Protein AF-A0A936IFU7-F1 (afdb_monomer)

Solvent-accessible surface area (backbone atoms only — not comparable to full-atom values): 15499 Å² total; per-residue (Å²): 142,83,85,84,79,78,82,80,67,79,79,65,81,69,69,75,33,23,41,75,84,82,60,50,75,51,68,91,56,93,56,60,50,40,88,90,76,66,50,72,59,57,94,82,40,66,60,34,54,56,74,71,66,57,49,46,39,76,71,36,63,76,80,52,28,59,67,16,41,53,50,36,42,46,30,48,70,79,32,21,61,59,40,17,58,16,44,70,74,51,68,54,49,70,59,18,51,52,50,30,52,52,34,51,51,52,34,55,53,40,36,74,75,67,68,77,54,58,77,63,54,66,56,50,48,61,53,42,53,52,51,38,41,64,58,41,24,59,53,54,26,71,69,37,75,59,33,82,82,39,44,71,61,36,43,46,48,34,44,23,50,43,28,54,58,40,55,57,48,58,63,25,63,81,75,49,74,72,74,55,41,49,71,56,51,52,49,48,53,51,20,64,76,67,74,46,81,78,85,64,90,70,69,66,47,54,74,73,39,91,46,74,65,16,55,48,32,51,50,50,51,54,45,54,45,45,32,52,35,28,34,49,51,40,47,37,48,77,70,70,50,77,51,71,66,58,54,52,52,36,50,52,50,41,52,50,41,49,54,51,42,24,45,48,43,38,55,53,47,52,52,50,63,74,69,108

Structure (mmCIF, N/CA/C/O backbone):
data_AF-A0A936IFU7-F1
#
_entry.id   AF-A0A936IFU7-F1
#
loop_
_atom_site.group_PDB
_atom_site.id
_atom_site.type_symbol
_atom_site.label_atom_id
_atom_site.label_alt_id
_atom_site.label_comp_id
_atom_site.label_asym_id
_atom_site.label_entity_id
_atom_site.label_seq_id
_atom_site.pdbx_PDB_ins_code
_atom_site.Cartn_x
_atom_site.Cartn_y
_atom_site.Cartn_z
_atom_site.occupancy
_atom_site.B_iso_or_equiv
_atom_site.auth_seq_id
_atom_site.auth_comp_id
_atom_site.auth_asym_id
_atom_site.auth_atom_id
_atom_site.pdbx_PDB_model_num
ATOM 1 N N . MET A 1 1 ? -20.626 35.490 42.731 1.00 45.78 1 MET A N 1
ATOM 2 C CA . MET A 1 1 ? -19.422 35.375 41.880 1.00 45.78 1 MET A CA 1
ATOM 3 C C . MET A 1 1 ? -19.020 33.909 41.858 1.00 45.78 1 MET A C 1
ATOM 5 O O . MET A 1 1 ? -18.339 33.460 42.767 1.00 45.78 1 MET A O 1
ATOM 9 N N . SER A 1 2 ? -19.544 33.150 40.895 1.00 49.41 2 SER A N 1
ATOM 10 C CA . SER A 1 2 ? -19.327 31.702 40.788 1.00 49.41 2 SER A CA 1
ATOM 11 C C . SER A 1 2 ? -18.386 31.430 39.623 1.00 49.41 2 SER A C 1
ATOM 13 O O . SER A 1 2 ? -18.711 31.744 38.482 1.00 49.41 2 SER A O 1
ATOM 15 N N . ALA A 1 3 ? -17.211 30.885 39.927 1.00 50.97 3 ALA A N 1
ATOM 16 C CA . ALA A 1 3 ? -16.215 30.490 38.945 1.00 50.97 3 ALA A CA 1
ATOM 17 C C . ALA A 1 3 ? -16.529 29.077 38.432 1.00 50.97 3 ALA A C 1
ATOM 19 O O . ALA A 1 3 ? -16.280 28.083 39.109 1.00 50.97 3 ALA A O 1
ATOM 20 N N . THR A 1 4 ? -17.084 28.982 37.226 1.00 56.12 4 THR A N 1
ATOM 21 C CA . THR A 1 4 ? -17.176 27.736 36.458 1.00 56.12 4 THR A CA 1
ATOM 22 C C . THR A 1 4 ? -15.834 27.480 35.775 1.00 56.12 4 THR A C 1
ATOM 24 O O . THR A 1 4 ? -15.574 27.977 34.680 1.00 56.12 4 THR A O 1
ATOM 27 N N . GLY A 1 5 ? -14.956 26.736 36.451 1.00 48.94 5 GLY A N 1
ATOM 28 C CA . GLY A 1 5 ? -13.697 26.245 35.895 1.00 48.94 5 GLY A CA 1
ATOM 29 C C . GLY A 1 5 ? -13.947 25.117 34.895 1.00 48.94 5 GLY A C 1
ATOM 30 O O . GLY A 1 5 ? -14.145 23.968 35.282 1.00 48.94 5 GLY A O 1
ATOM 31 N N . GLY A 1 6 ? -13.948 25.452 33.606 1.00 48.12 6 GLY A N 1
ATOM 32 C CA . GLY A 1 6 ? -14.012 24.486 32.515 1.00 48.12 6 GLY A CA 1
ATOM 33 C C . GLY A 1 6 ? -12.692 23.734 32.371 1.00 48.12 6 GLY A 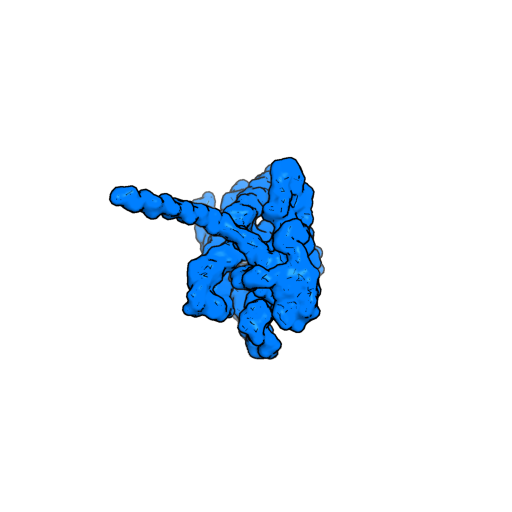C 1
ATOM 34 O O . GLY A 1 6 ? -11.777 24.207 31.702 1.00 48.12 6 GLY A O 1
ATOM 35 N N . MET A 1 7 ? -12.603 22.540 32.962 1.00 46.09 7 MET A N 1
ATOM 36 C CA . MET A 1 7 ? -11.617 21.531 32.569 1.00 46.09 7 MET A CA 1
ATOM 37 C C . MET A 1 7 ? -12.019 20.958 31.205 1.00 46.09 7 MET A C 1
ATOM 39 O O . MET A 1 7 ? -12.558 19.858 31.101 1.00 46.09 7 MET A O 1
ATOM 43 N N . GLY A 1 8 ? -11.751 21.722 30.146 1.00 45.31 8 GLY A N 1
ATOM 44 C CA . GLY A 1 8 ? -11.632 21.210 28.783 1.00 45.31 8 GLY A CA 1
ATOM 45 C C . GLY A 1 8 ? -10.354 20.384 28.683 1.00 45.31 8 GLY A C 1
ATOM 46 O O . GLY A 1 8 ? -9.378 20.813 28.079 1.00 45.31 8 GLY A O 1
ATOM 47 N N . GLY A 1 9 ? -10.330 19.246 29.377 1.00 45.47 9 GLY A N 1
ATOM 48 C CA . GLY A 1 9 ? -9.250 18.283 29.282 1.00 45.47 9 GLY A CA 1
ATOM 49 C C . GLY A 1 9 ? -9.249 17.716 27.877 1.00 45.47 9 GLY A C 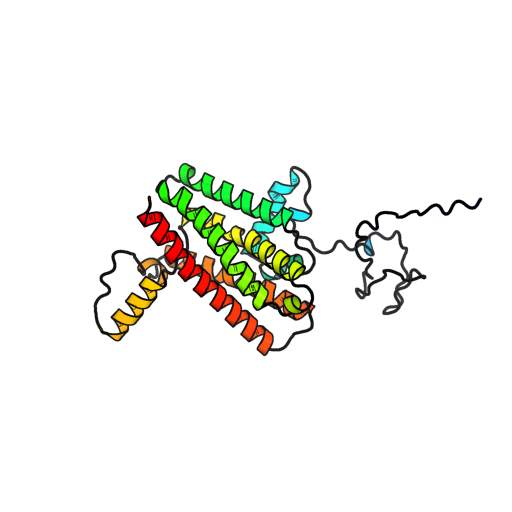1
ATOM 50 O O . GLY A 1 9 ? -10.244 17.129 27.451 1.00 45.47 9 GLY A O 1
ATOM 51 N N . ASP A 1 10 ? -8.137 17.919 27.177 1.00 44.66 10 ASP A N 1
ATOM 52 C CA . ASP A 1 10 ? -7.780 17.210 25.961 1.00 44.66 10 ASP A CA 1
ATOM 53 C C . ASP A 1 10 ? -8.218 15.749 26.088 1.00 44.66 10 ASP A C 1
ATOM 55 O O . ASP A 1 10 ? -7.597 14.943 26.794 1.00 44.66 10 ASP A O 1
ATOM 59 N N . VAL A 1 11 ? -9.291 15.397 25.377 1.00 50.53 11 VAL A N 1
ATOM 60 C CA . VAL A 1 11 ? -9.657 14.013 25.087 1.00 50.53 11 VAL A CA 1
ATOM 61 C C . VAL A 1 11 ? -8.613 13.517 24.091 1.00 50.53 11 VAL A C 1
ATOM 63 O O . VAL A 1 11 ? -8.863 13.308 22.904 1.00 50.53 11 VAL A O 1
ATOM 66 N N . THR A 1 12 ? -7.380 13.380 24.582 1.00 45.28 12 THR A N 1
ATOM 67 C CA . THR A 1 12 ? -6.364 12.524 23.997 1.00 45.28 12 THR A CA 1
ATOM 68 C C . THR A 1 12 ? -7.073 11.222 23.700 1.00 45.28 12 THR A C 1
ATOM 70 O O . THR A 1 12 ? -7.729 10.677 24.581 1.00 45.28 12 THR A O 1
ATOM 73 N N . ALA A 1 13 ? -7.046 10.801 22.437 1.00 49.50 13 ALA A N 1
ATOM 74 C CA . ALA A 1 13 ? -7.784 9.654 21.933 1.00 49.50 13 ALA A CA 1
ATOM 75 C C . ALA A 1 13 ? -7.510 8.415 22.801 1.00 49.50 13 ALA A C 1
ATOM 77 O O . ALA A 1 13 ? -6.578 7.650 22.534 1.00 49.50 13 ALA A O 1
ATOM 78 N N . ALA A 1 14 ? -8.299 8.256 23.867 1.00 56.94 14 ALA A N 1
ATOM 79 C CA . ALA A 1 14 ? -8.213 7.164 24.805 1.00 56.94 14 ALA A CA 1
ATOM 80 C C . ALA A 1 14 ? -8.493 5.938 23.959 1.00 56.94 14 ALA A C 1
ATOM 82 O O . ALA A 1 14 ? -9.567 5.814 23.368 1.00 56.94 14 ALA A O 1
ATOM 83 N N . ALA A 1 15 ? -7.466 5.109 23.771 1.00 63.47 15 ALA A N 1
ATOM 84 C CA . ALA A 1 15 ? -7.571 3.924 22.945 1.00 63.47 15 ALA A CA 1
ATOM 85 C C . ALA A 1 15 ? -8.805 3.157 23.420 1.00 63.47 15 ALA A C 1
ATOM 87 O O . ALA A 1 15 ? -8.821 2.736 24.574 1.00 63.47 15 ALA A O 1
ATOM 88 N N . ALA A 1 16 ? -9.831 3.070 22.562 1.00 75.69 16 ALA A N 1
ATOM 89 C CA . ALA A 1 16 ? -11.145 2.557 22.934 1.00 75.69 16 ALA A CA 1
ATOM 90 C C . ALA A 1 16 ? -10.971 1.268 23.740 1.00 75.69 16 ALA A C 1
ATOM 92 O O . ALA A 1 16 ? -10.468 0.267 23.212 1.00 75.69 16 ALA A O 1
ATOM 93 N N . LEU A 1 17 ? -11.287 1.341 25.036 1.00 87.94 17 LEU A N 1
ATOM 94 C CA . LEU A 1 17 ? -11.142 0.225 25.959 1.00 87.94 17 LEU A CA 1
ATOM 95 C C . LEU A 1 17 ? -12.044 -0.880 25.434 1.00 87.94 17 LEU A C 1
ATOM 97 O O . LEU A 1 17 ? -13.230 -0.662 25.222 1.00 87.94 17 LEU A O 1
ATOM 101 N N . ARG A 1 18 ? -11.492 -2.059 25.156 1.00 88.81 18 ARG A N 1
ATOM 102 C CA . ARG A 1 18 ? -12.277 -3.172 24.613 1.00 88.81 18 ARG A CA 1
ATOM 103 C C . ARG A 1 18 ? -12.120 -4.387 25.490 1.00 88.81 18 ARG A C 1
ATOM 105 O O . ARG A 1 18 ? -11.010 -4.746 25.881 1.00 88.81 18 ARG A O 1
ATOM 112 N N . CYS A 1 19 ? -13.226 -5.083 25.724 1.00 89.75 19 CYS A N 1
ATOM 113 C CA . CYS A 1 19 ? -13.204 -6.335 26.460 1.00 89.75 19 CYS A CA 1
ATOM 114 C C . CYS A 1 19 ? -12.247 -7.315 25.769 1.00 89.75 19 CYS A C 1
ATOM 116 O O . CYS A 1 19 ? -12.410 -7.651 24.592 1.00 89.75 19 CYS A O 1
ATOM 118 N N . TYR A 1 20 ? -11.235 -7.819 26.477 1.00 87.62 20 TYR A N 1
ATOM 119 C CA . TYR A 1 20 ? -10.270 -8.723 25.855 1.00 87.62 20 TYR A CA 1
ATOM 120 C C . TYR A 1 20 ? -10.877 -10.088 25.489 1.00 87.62 20 TYR A C 1
ATOM 122 O O . TYR A 1 20 ? -10.305 -10.753 24.617 1.00 87.62 20 TYR A O 1
ATOM 130 N N . ARG A 1 21 ? -12.024 -10.456 26.086 1.00 87.75 21 ARG A N 1
ATOM 131 C CA . ARG A 1 21 ? -12.782 -11.689 25.818 1.00 87.75 21 ARG A CA 1
ATOM 132 C C . ARG A 1 21 ? -13.685 -11.551 24.586 1.00 87.75 21 ARG A C 1
ATOM 134 O O . ARG A 1 21 ? -13.411 -12.209 23.590 1.00 87.75 21 ARG A O 1
ATOM 141 N N . CYS A 1 22 ? -14.681 -10.660 24.607 1.00 88.44 22 CYS A N 1
ATOM 142 C CA . CYS A 1 22 ? -15.671 -10.533 23.521 1.00 88.44 22 CYS A CA 1
ATOM 143 C C . CYS A 1 22 ? -15.473 -9.331 22.573 1.00 88.44 22 CYS A C 1
ATOM 145 O O . CYS A 1 22 ? -16.198 -9.211 21.595 1.00 88.44 22 CYS A O 1
ATOM 147 N N . LYS A 1 23 ? -14.487 -8.453 22.815 1.00 85.12 23 LYS A N 1
ATOM 148 C CA . LYS A 1 23 ? -14.194 -7.235 22.017 1.00 85.12 23 LYS A CA 1
ATOM 149 C C . LYS A 1 23 ? -15.242 -6.118 22.065 1.00 85.12 23 LYS A C 1
ATOM 151 O O . LYS A 1 23 ? -15.065 -5.140 21.330 1.00 85.12 23 LYS A O 1
ATOM 156 N N . TYR A 1 24 ? -16.246 -6.234 22.939 1.00 87.75 24 TYR A N 1
ATOM 157 C CA . TYR A 1 24 ? -17.213 -5.170 23.227 1.00 87.75 24 TYR A CA 1
ATOM 158 C C . TYR A 1 24 ? -16.502 -3.877 23.639 1.00 87.75 24 TYR A C 1
ATOM 160 O O . TYR A 1 24 ? -15.476 -3.937 24.326 1.00 87.75 24 TYR A O 1
ATOM 168 N N . ASP A 1 25 ? -17.022 -2.740 23.182 1.00 89.62 25 ASP A N 1
ATOM 169 C CA . ASP A 1 25 ? -16.504 -1.415 23.516 1.00 89.62 25 ASP A CA 1
ATOM 170 C C . ASP A 1 2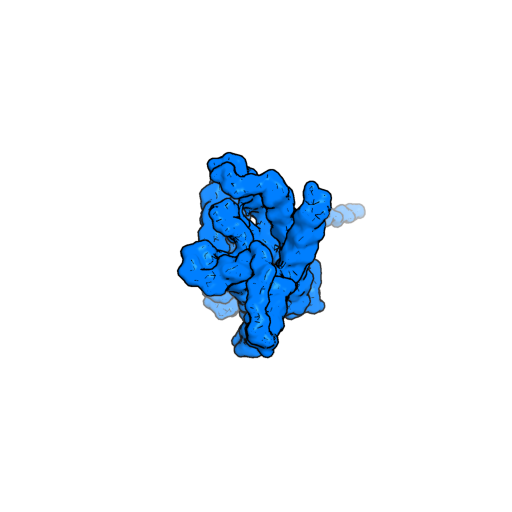5 ? -16.906 -1.051 24.946 1.00 89.62 25 ASP A C 1
ATOM 172 O O . ASP A 1 25 ? -18.081 -1.010 25.286 1.00 89.62 25 ASP A O 1
ATOM 176 N N . LEU A 1 26 ? -15.914 -0.864 25.805 1.00 92.25 26 LEU A N 1
ATOM 177 C CA . LEU A 1 26 ? -16.094 -0.579 27.222 1.00 92.25 26 LEU A CA 1
ATOM 178 C C . LEU A 1 26 ? -16.085 0.926 27.506 1.00 92.25 26 LEU A C 1
ATOM 180 O O . LEU A 1 26 ? -16.163 1.320 28.667 1.00 92.25 26 LEU A O 1
ATOM 184 N N . THR A 1 27 ? -15.953 1.772 26.482 1.00 90.38 27 THR A N 1
ATOM 185 C CA . THR A 1 27 ? -15.993 3.223 26.673 1.00 90.38 27 THR A CA 1
ATOM 186 C C . THR A 1 27 ? -17.370 3.669 27.173 1.00 90.38 27 THR A C 1
ATOM 188 O O . THR A 1 27 ? -18.404 3.235 26.675 1.00 90.38 27 THR A O 1
ATOM 191 N N . GLY A 1 28 ? -17.385 4.518 28.205 1.00 89.31 28 GLY A N 1
ATOM 192 C CA . GLY A 1 28 ? -18.615 5.085 28.767 1.00 89.31 28 GLY A CA 1
ATOM 193 C C . GLY A 1 28 ? -19.439 4.156 29.667 1.00 89.31 28 GLY A C 1
ATOM 194 O O . GLY A 1 28 ? -20.499 4.573 30.128 1.00 89.31 28 GLY A O 1
ATOM 195 N N . LEU A 1 29 ? -18.988 2.927 29.952 1.00 93.19 29 LEU A N 1
ATOM 196 C CA . LEU A 1 29 ? -19.668 2.076 30.932 1.00 93.19 29 LEU A CA 1
ATOM 197 C C . LEU A 1 29 ? -19.418 2.589 32.363 1.00 93.19 29 LEU A C 1
ATOM 199 O O . LEU A 1 29 ? -18.269 2.878 32.703 1.00 93.19 29 LEU A O 1
ATOM 203 N N . PRO A 1 30 ? -20.456 2.671 33.218 1.00 94.38 30 PRO A N 1
ATOM 204 C CA . PRO A 1 30 ? -20.301 3.124 34.602 1.00 94.38 30 PRO A CA 1
ATOM 205 C C . PRO A 1 30 ? -19.626 2.068 35.483 1.00 94.38 30 PRO A C 1
ATOM 207 O O . PRO A 1 30 ? -18.905 2.397 36.422 1.00 94.38 30 PRO A O 1
ATOM 210 N N . GLU A 1 31 ? -19.835 0.792 35.165 1.00 96.62 31 GLU A N 1
ATOM 211 C CA . GLU A 1 31 ? -19.309 -0.337 35.920 1.00 96.62 31 GLU A CA 1
ATOM 212 C C . GLU A 1 31 ? -18.190 -1.033 35.142 1.00 96.62 31 GLU A C 1
ATOM 214 O O . GLU A 1 31 ? -18.286 -1.185 33.919 1.00 96.62 31 GLU A O 1
ATOM 219 N N . PRO A 1 32 ? -17.145 -1.533 35.823 1.00 95.88 32 PRO A N 1
ATOM 220 C CA . PRO A 1 32 ? -16.048 -2.231 35.175 1.00 95.88 32 PRO A CA 1
ATOM 221 C C . PRO A 1 32 ? -16.418 -3.702 34.895 1.00 95.88 32 PRO A C 1
ATOM 223 O O . PRO A 1 32 ? -15.725 -4.648 35.273 1.00 95.88 32 PRO A O 1
ATOM 226 N N . ARG A 1 33 ? -17.569 -3.907 34.249 1.00 97.19 33 ARG A N 1
ATOM 227 C CA . ARG A 1 33 ? -18.115 -5.207 33.853 1.00 97.19 33 ARG A CA 1
ATOM 228 C C . ARG A 1 33 ? -18.577 -5.132 32.405 1.00 97.19 33 ARG A C 1
ATOM 230 O O . ARG A 1 33 ? -19.276 -4.214 31.997 1.00 97.19 33 ARG A O 1
ATOM 237 N N . CYS A 1 34 ? -18.198 -6.126 31.609 1.00 96.31 34 CYS A N 1
ATOM 238 C CA . CYS A 1 34 ? -18.637 -6.208 30.223 1.00 96.31 34 CYS A CA 1
ATOM 239 C C . CYS A 1 34 ? -20.096 -6.703 30.153 1.00 96.31 34 CYS A C 1
ATOM 241 O O . CYS A 1 34 ? -20.348 -7.813 30.628 1.00 96.31 34 CYS A O 1
ATOM 243 N N . PRO A 1 35 ? -21.027 -5.959 29.525 1.00 96.25 35 PRO A N 1
ATOM 244 C CA . PRO A 1 35 ? -22.439 -6.348 29.458 1.00 96.25 35 PRO A CA 1
ATOM 245 C C . PRO A 1 35 ? -22.670 -7.602 28.604 1.00 96.25 35 PRO A C 1
ATOM 247 O O . PRO A 1 35 ? -23.539 -8.403 28.915 1.00 96.25 35 PRO A O 1
ATOM 250 N N . GLU A 1 36 ? -21.845 -7.822 27.578 1.00 95.62 36 GLU A N 1
ATOM 251 C CA . GLU A 1 36 ? -21.985 -8.965 26.663 1.00 95.62 36 GLU A CA 1
ATOM 252 C C . GLU A 1 36 ? -21.530 -10.301 27.266 1.00 95.62 36 GLU A C 1
ATOM 254 O O . GLU A 1 36 ? -22.126 -11.340 27.014 1.00 95.62 36 GLU A O 1
ATOM 259 N N . CYS A 1 37 ? -20.430 -10.315 28.028 1.00 95.94 37 CYS A N 1
ATOM 260 C CA . CYS A 1 37 ? -19.822 -11.573 28.495 1.00 95.94 37 CYS A CA 1
ATOM 261 C C . CYS A 1 37 ? -19.673 -11.690 30.014 1.00 95.94 37 CYS A C 1
ATOM 263 O O . CYS A 1 37 ? -19.071 -12.652 30.495 1.00 95.94 37 CYS A O 1
ATOM 265 N N . GLY A 1 38 ? -20.152 -10.695 30.765 1.00 96.69 38 GLY A N 1
ATOM 266 C CA . GLY A 1 38 ? -20.110 -10.666 32.227 1.00 96.69 38 GLY A CA 1
ATOM 267 C C . GLY A 1 38 ? -18.709 -10.551 32.832 1.00 96.69 38 GLY A C 1
ATOM 268 O O . GLY A 1 38 ? -18.575 -10.636 34.050 1.00 96.69 38 GLY A O 1
ATOM 269 N N . LEU A 1 39 ? -17.666 -10.372 32.013 1.00 96.00 39 LEU A N 1
ATOM 270 C CA . LEU A 1 39 ? -16.291 -10.245 32.484 1.00 96.00 39 LEU A CA 1
ATOM 271 C C . LEU A 1 39 ? -16.150 -8.989 33.347 1.00 96.00 39 LEU A C 1
ATOM 273 O O . 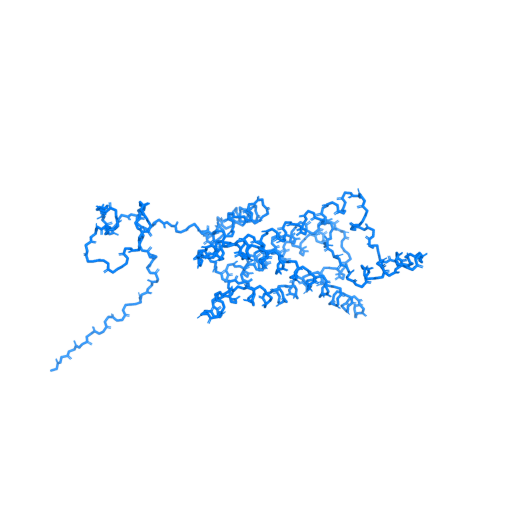LEU A 1 39 ? -16.290 -7.881 32.831 1.00 96.00 39 LEU A O 1
ATOM 277 N N . VAL A 1 40 ? -15.833 -9.180 34.624 1.00 96.81 40 VAL A N 1
ATOM 278 C CA . VAL A 1 40 ? -15.394 -8.112 35.527 1.00 96.81 40 VAL A CA 1
ATOM 279 C C . VAL A 1 40 ? -13.927 -7.809 35.231 1.00 96.81 40 VAL A C 1
ATOM 281 O O . VAL A 1 40 ? -13.127 -8.726 35.029 1.00 96.81 40 VAL A O 1
ATOM 284 N N . PHE A 1 41 ? -13.584 -6.534 35.150 1.00 94.19 41 PHE A N 1
ATOM 285 C CA . PHE A 1 41 ? -12.229 -6.056 34.909 1.00 94.19 41 PHE A CA 1
ATOM 286 C C . PHE A 1 41 ? -11.910 -4.894 35.851 1.00 94.19 41 PHE A C 1
ATOM 288 O O . PHE A 1 41 ? -12.766 -4.443 36.598 1.00 94.19 41 PHE A O 1
ATOM 295 N N . GLU A 1 42 ? -10.676 -4.407 35.833 1.00 95.12 42 GLU A N 1
ATOM 296 C CA . GLU A 1 42 ? -10.306 -3.143 36.473 1.00 95.12 42 GLU A CA 1
ATOM 297 C C . GLU A 1 42 ? -9.936 -2.153 35.376 1.00 95.12 42 GLU A C 1
ATOM 299 O O . GLU A 1 42 ? -9.247 -2.534 34.434 1.00 95.12 42 GLU A O 1
ATOM 304 N N . TRP A 1 43 ? -10.356 -0.888 35.468 1.00 90.12 43 TRP A N 1
ATOM 305 C CA . TRP A 1 43 ? -10.046 0.127 34.446 1.00 90.12 43 TRP A CA 1
ATOM 306 C C . TRP A 1 43 ? -8.538 0.332 34.221 1.00 90.12 43 TRP A C 1
ATOM 308 O O . TRP A 1 43 ? -8.119 0.742 33.140 1.00 90.12 43 TRP A O 1
ATOM 318 N N . SER A 1 44 ? -7.730 0.004 35.227 1.00 89.44 44 SER A N 1
ATOM 319 C CA . SER A 1 44 ? -6.268 -0.012 35.204 1.00 89.44 44 SER A CA 1
ATOM 320 C C . SER A 1 44 ? -5.661 -1.250 34.530 1.00 89.44 44 SER A C 1
ATOM 322 O O . SER A 1 44 ? -4.449 -1.264 34.313 1.00 89.44 44 SER A O 1
ATOM 324 N N . ASP A 1 45 ? -6.440 -2.288 34.189 1.00 87.88 45 ASP A N 1
ATOM 325 C CA . ASP A 1 45 ? -5.898 -3.526 33.619 1.00 87.88 45 ASP A CA 1
ATOM 326 C C . ASP A 1 45 ? -5.343 -3.258 32.204 1.00 87.88 45 ASP A C 1
ATOM 328 O O . ASP A 1 45 ? -6.106 -2.984 31.265 1.00 87.88 45 ASP A O 1
ATOM 332 N N . PRO A 1 46 ? -4.019 -3.400 31.984 1.00 80.81 46 PRO A N 1
ATOM 333 C CA . PRO A 1 46 ? -3.400 -3.158 30.683 1.00 80.81 46 PRO A CA 1
ATOM 334 C C . PRO A 1 46 ? -3.926 -4.095 29.584 1.00 80.81 46 PRO A C 1
ATOM 336 O O . PRO A 1 46 ? -3.764 -3.814 28.396 1.00 80.81 46 PRO A O 1
ATOM 339 N N . ARG A 1 47 ? -4.589 -5.205 29.940 1.00 81.31 47 ARG A N 1
ATOM 340 C CA . ARG A 1 47 ? -5.239 -6.110 28.981 1.00 81.31 47 ARG A CA 1
ATOM 341 C C . ARG A 1 47 ? -6.499 -5.514 28.353 1.00 81.31 47 ARG A C 1
ATOM 343 O O . ARG A 1 47 ? -6.875 -5.971 27.272 1.00 81.31 47 ARG A O 1
ATOM 350 N N . LEU A 1 48 ? -7.141 -4.524 28.979 1.00 82.50 48 LEU A N 1
ATOM 351 C CA . LEU A 1 48 ? -8.269 -3.785 28.388 1.00 82.50 48 LEU A CA 1
ATOM 352 C C . LEU A 1 48 ? -7.804 -2.841 27.288 1.00 82.50 48 LEU A C 1
ATOM 354 O O . LEU A 1 48 ? -8.450 -2.707 26.248 1.00 82.50 48 LEU A O 1
ATOM 358 N N . ALA A 1 49 ? -6.613 -2.282 27.476 1.00 75.56 49 ALA A N 1
ATOM 359 C CA . ALA A 1 49 ? -5.852 -1.615 26.442 1.00 75.56 49 ALA A CA 1
ATOM 360 C C . ALA A 1 49 ? -5.094 -2.650 25.598 1.00 75.56 49 ALA A C 1
ATOM 362 O O . ALA A 1 49 ? -3.883 -2.530 25.411 1.00 75.56 49 ALA A O 1
ATOM 363 N N . ARG A 1 50 ? -5.769 -3.695 25.075 1.00 66.19 50 ARG A N 1
ATOM 364 C CA . ARG A 1 50 ? -5.113 -4.574 24.091 1.00 66.19 50 ARG A CA 1
ATOM 365 C C . ARG A 1 50 ? -4.600 -3.666 22.976 1.00 66.19 50 ARG A C 1
ATOM 367 O O . ARG A 1 50 ? -5.432 -3.067 22.289 1.00 66.19 50 ARG A O 1
ATOM 374 N N . PRO A 1 51 ? -3.273 -3.555 22.777 1.00 65.50 51 PRO A N 1
ATOM 375 C CA . PRO A 1 51 ? -2.752 -2.679 21.751 1.00 65.50 51 PRO A CA 1
ATOM 376 C C . PRO A 1 51 ? -3.349 -3.170 20.441 1.00 65.50 51 PRO A C 1
ATOM 378 O O . PRO A 1 51 ? -3.185 -4.342 20.077 1.00 65.50 51 PRO A O 1
ATOM 381 N N . MET A 1 52 ? -4.119 -2.307 19.771 1.00 67.50 52 MET A N 1
ATOM 382 C CA . MET A 1 52 ? -4.601 -2.632 18.436 1.00 67.50 52 MET A CA 1
ATOM 383 C C . MET A 1 52 ? -3.372 -3.031 17.618 1.00 67.50 52 MET A C 1
ATO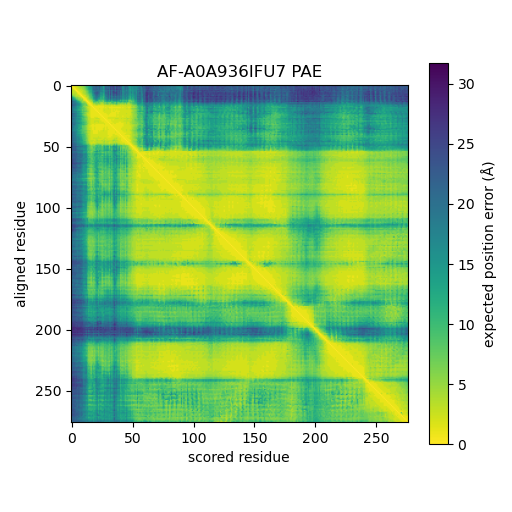M 385 O O . MET A 1 52 ? -2.332 -2.390 17.771 1.00 67.50 52 MET A O 1
ATOM 389 N N . PRO A 1 53 ? -3.434 -4.115 16.830 1.00 73.44 53 PRO A N 1
ATOM 390 C CA . PRO A 1 53 ? -2.275 -4.544 16.070 1.00 73.44 53 PRO A CA 1
ATOM 391 C C . PRO A 1 53 ? -1.931 -3.422 15.091 1.00 73.44 53 PRO A C 1
ATOM 393 O O . PRO A 1 53 ? -2.646 -3.209 14.115 1.00 73.44 53 PRO A O 1
ATOM 396 N N . THR A 1 54 ? -0.888 -2.667 15.423 1.00 85.69 54 THR A N 1
ATOM 397 C CA . THR A 1 54 ? -0.346 -1.588 14.610 1.00 85.69 54 THR A CA 1
ATOM 398 C C . THR A 1 54 ? 0.746 -2.141 13.716 1.00 85.69 54 THR A C 1
ATOM 400 O O . THR A 1 54 ? 1.384 -3.153 14.027 1.00 85.69 54 THR A O 1
ATOM 403 N N . ILE A 1 55 ? 0.970 -1.451 12.605 1.00 92.19 55 ILE A N 1
ATOM 404 C CA . ILE A 1 55 ? 2.087 -1.729 11.712 1.00 92.19 55 ILE A CA 1
ATOM 405 C C . ILE A 1 55 ? 3.385 -1.602 12.522 1.00 92.19 55 ILE A C 1
ATOM 407 O O . ILE A 1 55 ? 3.550 -0.663 13.307 1.00 92.19 55 ILE A O 1
ATOM 411 N N . ALA A 1 56 ? 4.307 -2.557 12.364 1.00 92.75 56 ALA A N 1
ATOM 412 C CA . ALA A 1 56 ? 5.520 -2.624 13.181 1.00 92.75 56 ALA A CA 1
ATOM 413 C C . ALA A 1 56 ? 6.303 -1.299 13.157 1.00 92.75 56 ALA A C 1
ATOM 415 O O . ALA A 1 56 ? 6.765 -0.844 14.206 1.00 92.75 56 ALA A O 1
ATOM 416 N N . PHE A 1 57 ? 6.390 -0.665 11.983 1.00 92.62 57 PHE A N 1
ATOM 417 C CA . PHE A 1 57 ? 7.039 0.630 11.782 1.00 92.62 57 PHE A CA 1
ATOM 418 C C . PHE A 1 57 ? 6.414 1.761 12.613 1.00 92.62 57 PHE A C 1
ATOM 420 O O . PHE A 1 57 ? 7.145 2.555 13.199 1.00 92.62 57 PHE A O 1
ATOM 427 N N . GLU A 1 58 ? 5.084 1.798 12.740 1.00 91.12 58 GLU A N 1
ATOM 428 C CA . GLU A 1 58 ? 4.379 2.796 13.561 1.00 91.12 58 GLU A CA 1
ATOM 429 C C . GLU A 1 58 ? 4.574 2.559 15.065 1.00 91.12 58 GLU A C 1
ATOM 431 O O . GLU A 1 58 ? 4.570 3.496 15.862 1.00 91.12 58 GLU A O 1
ATOM 436 N N . LYS A 1 59 ? 4.746 1.296 15.479 1.00 90.06 59 LYS A N 1
ATOM 437 C CA . LYS A 1 59 ? 4.952 0.934 16.890 1.00 90.06 59 LYS A CA 1
ATOM 438 C C . LYS A 1 59 ? 6.350 1.308 17.391 1.00 90.06 59 LYS A C 1
ATOM 440 O O . LYS A 1 59 ? 6.547 1.519 18.589 1.00 90.06 59 LYS A O 1
ATOM 445 N N . ALA A 1 60 ? 7.335 1.314 16.501 1.00 91.62 60 ALA A N 1
ATOM 446 C CA . ALA A 1 60 ? 8.728 1.477 16.869 1.00 91.62 60 ALA A CA 1
ATOM 447 C C . ALA A 1 60 ? 9.103 2.942 17.142 1.00 91.62 60 ALA A C 1
ATOM 449 O O . ALA A 1 60 ? 8.661 3.869 16.466 1.00 91.62 60 ALA A O 1
ATOM 450 N N . ARG A 1 61 ? 9.980 3.148 18.130 1.00 91.62 61 ARG A N 1
ATOM 451 C CA . ARG A 1 61 ? 10.546 4.455 18.492 1.00 91.62 61 ARG A CA 1
ATOM 452 C C . ARG A 1 61 ? 12.071 4.423 18.375 1.00 91.62 61 ARG A C 1
ATOM 454 O O . ARG A 1 61 ? 12.682 3.381 18.619 1.00 91.62 61 ARG A O 1
ATOM 461 N N . GLY A 1 62 ? 12.666 5.562 18.014 1.00 93.69 62 GLY A N 1
ATOM 462 C CA . GLY A 1 62 ? 14.117 5.717 17.857 1.00 93.69 62 GLY A CA 1
ATOM 463 C C . GLY A 1 62 ? 14.733 4.691 16.899 1.00 93.69 62 GLY A C 1
ATOM 464 O O . GLY A 1 62 ? 14.129 4.325 15.892 1.00 93.69 62 GLY A O 1
ATOM 465 N N . TRP A 1 63 ? 15.906 4.168 17.259 1.00 94.38 63 TRP A N 1
ATOM 466 C CA . TRP A 1 63 ? 16.672 3.187 16.475 1.00 94.38 63 TRP A CA 1
ATOM 467 C C . TRP A 1 63 ? 15.935 1.875 16.184 1.00 94.38 63 TRP A C 1
ATOM 469 O O . TRP A 1 63 ? 16.199 1.219 15.178 1.00 94.38 63 TRP A O 1
ATOM 479 N N . ARG A 1 64 ? 14.934 1.509 16.999 1.00 94.12 64 ARG A N 1
ATOM 480 C CA . ARG A 1 64 ? 14.105 0.318 16.744 1.00 94.12 64 ARG A CA 1
ATOM 481 C C . ARG A 1 64 ? 13.246 0.454 15.477 1.00 94.12 64 ARG A C 1
ATOM 483 O O . ARG A 1 64 ? 12.669 -0.543 15.049 1.00 94.12 64 ARG A O 1
ATOM 490 N N . LYS A 1 65 ? 13.155 1.647 14.867 1.00 91.81 65 LYS A N 1
ATOM 491 C CA . LYS A 1 65 ? 12.444 1.863 13.596 1.00 91.81 65 LYS A CA 1
ATOM 492 C C . LYS A 1 65 ? 13.076 1.127 12.417 1.00 91.81 65 LYS A C 1
ATOM 494 O O . LYS A 1 65 ? 12.332 0.689 11.552 1.00 91.81 65 LYS A O 1
ATOM 499 N N . ILE A 1 66 ? 14.394 0.921 12.405 1.00 92.31 66 ILE A N 1
ATOM 500 C CA . ILE A 1 66 ? 15.091 0.243 11.298 1.00 92.31 66 ILE A CA 1
ATOM 501 C C . ILE A 1 66 ? 14.653 -1.228 11.165 1.00 92.31 66 ILE A C 1
ATOM 503 O O . ILE A 1 66 ? 14.112 -1.598 10.123 1.00 92.31 66 ILE A O 1
ATOM 507 N N . PRO A 1 67 ? 14.760 -2.085 12.204 1.00 95.69 67 PRO A N 1
ATOM 508 C CA . PRO A 1 67 ? 14.261 -3.457 12.092 1.00 95.69 67 PRO A CA 1
ATOM 509 C C . PRO A 1 67 ? 12.732 -3.511 11.934 1.00 95.69 67 PRO A C 1
ATOM 511 O O . PRO A 1 67 ? 12.195 -4.454 11.354 1.00 95.69 67 PRO A O 1
ATOM 514 N N . ALA A 1 68 ? 12.003 -2.506 12.428 1.00 94.38 68 ALA A N 1
ATOM 515 C CA . ALA A 1 68 ? 10.556 -2.418 12.259 1.00 94.38 68 ALA A CA 1
ATOM 516 C C . ALA A 1 68 ? 10.126 -2.049 10.829 1.00 94.38 68 ALA A C 1
ATOM 518 O O . ALA A 1 68 ? 9.081 -2.520 10.373 1.00 94.38 68 ALA A O 1
ATOM 519 N N . LEU A 1 69 ? 10.935 -1.254 10.125 1.00 94.00 69 LEU A N 1
ATOM 520 C CA . LEU A 1 69 ? 10.801 -0.985 8.698 1.00 94.00 69 LEU A CA 1
ATOM 521 C C . LEU A 1 69 ? 10.928 -2.295 7.921 1.00 94.00 69 LEU A C 1
ATOM 523 O O . LEU A 1 69 ? 9.996 -2.656 7.211 1.00 94.00 69 LEU A O 1
ATOM 527 N N . GLY A 1 70 ? 12.001 -3.060 8.159 1.00 95.06 70 GLY A N 1
ATOM 528 C CA . GLY A 1 70 ? 12.201 -4.371 7.532 1.00 95.06 70 GLY A CA 1
ATOM 529 C C . GLY A 1 70 ? 11.051 -5.345 7.809 1.00 95.06 70 GLY A C 1
ATOM 530 O O . GLY A 1 70 ? 10.535 -5.978 6.895 1.00 95.06 70 GLY A O 1
ATOM 531 N N . ARG A 1 71 ? 10.550 -5.406 9.051 1.00 96.00 71 ARG A N 1
ATOM 532 C CA . ARG A 1 71 ? 9.363 -6.222 9.379 1.00 96.00 71 ARG A CA 1
ATOM 533 C C . ARG A 1 71 ? 8.103 -5.759 8.657 1.00 96.00 71 ARG A C 1
ATOM 535 O O . ARG A 1 71 ? 7.307 -6.594 8.243 1.00 96.00 71 ARG A O 1
ATOM 542 N N . THR A 1 72 ? 7.900 -4.450 8.535 1.00 94.88 72 THR A N 1
ATOM 543 C CA . THR A 1 72 ? 6.747 -3.894 7.813 1.00 94.88 72 THR A CA 1
ATOM 544 C C . THR A 1 72 ? 6.839 -4.239 6.336 1.00 94.88 72 THR A C 1
ATOM 546 O O . THR A 1 72 ? 5.874 -4.749 5.784 1.00 94.88 72 THR A O 1
ATOM 549 N N . TRP A 1 73 ? 8.018 -4.068 5.743 1.00 94.75 73 TRP A N 1
ATOM 550 C CA . TRP A 1 73 ? 8.323 -4.441 4.367 1.00 94.75 73 TRP A CA 1
ATOM 551 C C . TRP A 1 73 ? 8.045 -5.930 4.101 1.00 94.75 73 TRP A C 1
ATOM 553 O O . TRP A 1 73 ? 7.248 -6.258 3.226 1.00 94.75 73 TRP A O 1
ATOM 563 N N . ILE A 1 74 ? 8.564 -6.826 4.952 1.00 95.31 74 ILE A N 1
ATOM 564 C CA . ILE A 1 74 ? 8.271 -8.270 4.899 1.00 95.31 74 ILE A CA 1
ATOM 565 C C . ILE A 1 74 ? 6.772 -8.542 5.066 1.00 95.31 74 ILE A C 1
ATOM 567 O O . ILE A 1 74 ? 6.228 -9.417 4.407 1.00 95.31 74 ILE A O 1
ATOM 571 N N . THR A 1 75 ? 6.074 -7.810 5.936 1.00 95.25 75 THR A N 1
ATOM 572 C CA . THR A 1 75 ? 4.629 -8.012 6.131 1.00 95.25 75 THR A CA 1
ATOM 573 C C . THR A 1 75 ? 3.837 -7.588 4.894 1.00 95.25 75 THR A C 1
ATOM 575 O O . THR A 1 75 ? 2.898 -8.284 4.526 1.00 95.25 75 THR A O 1
ATOM 578 N N . VAL A 1 76 ? 4.213 -6.485 4.238 1.00 93.75 76 VAL A N 1
ATOM 579 C CA . VAL A 1 76 ? 3.585 -6.033 2.986 1.00 93.75 76 VAL A CA 1
ATOM 580 C C . VAL A 1 76 ? 3.811 -7.062 1.875 1.00 93.75 76 VAL A C 1
ATOM 582 O O . VAL A 1 76 ? 2.857 -7.427 1.195 1.00 93.75 76 VAL A O 1
ATOM 585 N N . ILE A 1 77 ? 5.038 -7.573 1.741 1.00 91.56 77 ILE A N 1
ATOM 586 C CA . ILE A 1 77 ? 5.428 -8.484 0.656 1.00 91.56 77 ILE A CA 1
ATOM 587 C C . ILE A 1 77 ? 4.950 -9.920 0.899 1.00 91.56 77 ILE A C 1
ATOM 589 O O . ILE A 1 77 ? 4.308 -10.533 0.057 1.00 91.56 77 ILE A O 1
ATOM 593 N N . CYS A 1 78 ? 5.247 -10.497 2.056 1.00 93.94 78 CYS A N 1
ATOM 594 C CA . CYS A 1 78 ? 4.989 -11.915 2.300 1.00 93.94 78 CYS A CA 1
ATOM 595 C C . CYS A 1 78 ? 3.593 -12.176 2.879 1.00 93.94 78 CYS A C 1
ATOM 597 O O . CYS A 1 78 ? 3.076 -13.285 2.765 1.00 93.94 78 CYS A O 1
ATOM 599 N N . PHE A 1 79 ? 2.982 -11.181 3.531 1.00 95.38 79 PHE A N 1
ATOM 600 C CA . PHE A 1 79 ? 1.753 -11.371 4.305 1.00 95.38 79 PHE A CA 1
ATOM 601 C C . PHE A 1 79 ? 0.729 -10.240 4.092 1.00 95.38 79 PHE A C 1
ATOM 603 O O . PHE A 1 79 ? 0.255 -9.644 5.073 1.00 95.38 79 PHE A O 1
ATOM 610 N N . PRO A 1 80 ? 0.312 -9.961 2.839 1.00 93.31 80 PRO A N 1
ATOM 611 C CA . PRO A 1 80 ? -0.554 -8.824 2.511 1.00 93.31 80 PRO A CA 1
ATOM 612 C C . PRO A 1 80 ? -1.872 -8.814 3.302 1.00 93.31 80 PRO A C 1
ATOM 614 O O . PRO A 1 80 ? -2.367 -7.756 3.688 1.00 93.31 80 PRO A O 1
ATOM 617 N N . TRP A 1 81 ? -2.425 -9.983 3.647 1.00 94.44 81 TRP A N 1
ATOM 618 C CA . TRP A 1 81 ? -3.635 -10.083 4.476 1.00 94.44 81 TRP A CA 1
ATOM 619 C C . TRP A 1 81 ? -3.419 -9.673 5.939 1.00 94.44 81 TRP A C 1
ATOM 621 O O . TRP A 1 81 ? -4.353 -9.183 6.580 1.00 94.44 81 TRP A O 1
ATOM 631 N N . ILE A 1 82 ? -2.219 -9.879 6.494 1.00 94.81 82 ILE A N 1
ATOM 632 C CA . ILE A 1 82 ? -1.874 -9.425 7.847 1.00 94.81 82 ILE A CA 1
ATOM 633 C C . ILE A 1 82 ? -1.732 -7.907 7.832 1.00 94.81 82 ILE A C 1
ATOM 635 O O . ILE A 1 82 ? -2.344 -7.244 8.673 1.00 94.81 82 ILE A O 1
ATOM 639 N N . PHE A 1 83 ? -1.004 -7.370 6.848 1.00 95.81 83 PHE A N 1
ATOM 640 C CA . PHE A 1 83 ? -0.871 -5.930 6.643 1.00 95.81 83 PHE A CA 1
ATOM 641 C C . PHE A 1 83 ? -2.243 -5.259 6.506 1.00 95.81 83 PHE A C 1
ATOM 643 O O . PHE A 1 83 ? -2.557 -4.354 7.273 1.00 95.81 83 PHE A O 1
ATOM 650 N N . ALA A 1 84 ? -3.112 -5.769 5.630 1.00 94.25 84 ALA A N 1
ATOM 651 C CA . ALA A 1 84 ? -4.457 -5.239 5.427 1.00 94.25 84 ALA A CA 1
ATOM 652 C C . ALA A 1 84 ? -5.279 -5.177 6.726 1.00 94.25 84 ALA A C 1
ATOM 654 O O . ALA A 1 84 ? -5.912 -4.166 7.030 1.00 94.25 84 ALA A O 1
ATOM 655 N N . ARG A 1 85 ? -5.238 -6.236 7.548 1.00 93.06 85 ARG A N 1
ATOM 656 C CA . ARG A 1 85 ? -5.928 -6.262 8.851 1.00 93.06 85 ARG A CA 1
ATOM 657 C C . ARG A 1 85 ? -5.376 -5.236 9.842 1.00 93.06 85 ARG A C 1
ATOM 659 O O . ARG A 1 85 ? -6.134 -4.784 10.700 1.00 93.06 85 ARG A O 1
ATOM 666 N N . GLN A 1 86 ? -4.083 -4.921 9.774 1.00 94.44 86 GLN A N 1
ATOM 667 C CA . GLN A 1 86 ? -3.455 -3.883 10.596 1.00 94.44 86 GLN A CA 1
ATOM 668 C C . GLN A 1 86 ? -3.836 -2.492 10.077 1.00 94.44 86 GLN A C 1
ATOM 670 O O . GLN A 1 86 ? -4.383 -1.690 10.832 1.00 94.44 86 GLN A O 1
ATOM 675 N N . ALA A 1 87 ? -3.662 -2.257 8.774 1.00 94.19 87 ALA A N 1
ATOM 676 C CA . ALA A 1 87 ? -3.936 -0.986 8.116 1.00 94.19 87 ALA A CA 1
ATOM 677 C C . ALA A 1 87 ? -5.393 -0.532 8.302 1.00 94.19 87 ALA A C 1
ATOM 679 O O . ALA A 1 87 ? -5.638 0.620 8.652 1.00 94.19 87 ALA A O 1
ATOM 680 N N . VAL A 1 88 ? -6.370 -1.438 8.139 1.00 92.81 88 VAL A N 1
ATOM 681 C CA . VAL A 1 88 ? -7.804 -1.119 8.307 1.00 92.81 88 VAL A CA 1
ATOM 682 C C . VAL A 1 88 ? -8.151 -0.682 9.730 1.00 92.81 88 VAL A C 1
ATOM 684 O O . VAL A 1 88 ? -9.103 0.070 9.920 1.00 92.81 88 VAL A O 1
ATOM 687 N N . LYS A 1 89 ? -7.399 -1.139 10.737 1.00 89.94 89 LYS A N 1
ATOM 688 C CA . LYS A 1 89 ? -7.621 -0.720 12.126 1.00 89.94 89 LYS A CA 1
ATOM 689 C C . LYS A 1 89 ? -6.993 0.630 12.405 1.00 89.94 89 LYS A C 1
ATOM 691 O O . LYS A 1 89 ? -7.611 1.467 13.056 1.00 89.94 89 LYS A O 1
ATOM 696 N N . ARG A 1 90 ? -5.747 0.810 11.969 1.00 87.19 90 ARG A N 1
ATOM 697 C CA . ARG A 1 90 ? -5.011 2.051 12.151 1.00 87.19 90 ARG A CA 1
ATOM 698 C C . ARG A 1 90 ? -3.888 2.111 11.130 1.00 87.19 90 ARG A C 1
ATOM 700 O O . ARG A 1 90 ? -2.958 1.313 11.180 1.00 87.19 90 ARG A O 1
ATOM 707 N N . VAL A 1 91 ? -3.991 3.081 10.236 1.00 94.19 91 VAL A N 1
ATOM 708 C CA . VAL A 1 91 ? -2.894 3.506 9.378 1.00 94.19 91 VAL A CA 1
ATOM 709 C C . VAL A 1 91 ? -2.761 5.010 9.531 1.00 94.19 91 VAL A C 1
ATOM 711 O O . VAL A 1 91 ? -3.756 5.739 9.547 1.00 94.19 91 VAL A O 1
ATOM 714 N N . SER A 1 92 ? -1.537 5.482 9.697 1.00 94.19 92 SER A N 1
ATOM 715 C CA . SER A 1 92 ? -1.250 6.901 9.818 1.00 94.19 92 SER A CA 1
ATOM 716 C C . SER A 1 92 ? -0.535 7.398 8.570 1.00 94.19 92 SER A C 1
ATOM 718 O O . SER A 1 92 ? 0.522 6.903 8.182 1.00 94.19 92 SER A O 1
ATOM 720 N N . LEU A 1 93 ? -1.113 8.424 7.946 1.00 95.88 93 LEU A N 1
ATOM 721 C CA . LEU A 1 93 ? -0.569 8.995 6.717 1.00 95.88 93 LEU A CA 1
ATOM 722 C C . LEU A 1 93 ? 0.869 9.506 6.903 1.00 95.88 93 LEU A C 1
ATOM 724 O O . LEU A 1 93 ? 1.708 9.286 6.041 1.00 95.88 93 LEU A O 1
ATOM 728 N N . GLY A 1 94 ? 1.182 10.114 8.052 1.00 96.00 94 GLY A N 1
ATOM 729 C CA . GLY A 1 94 ? 2.537 10.596 8.339 1.00 96.00 94 GLY A CA 1
ATOM 730 C C . GLY A 1 94 ? 3.588 9.480 8.322 1.00 96.00 94 GLY A C 1
ATOM 731 O O . GLY A 1 94 ? 4.634 9.639 7.702 1.00 96.00 94 GLY A O 1
ATOM 732 N N . HIS A 1 95 ? 3.308 8.322 8.933 1.00 94.69 95 HIS A N 1
ATOM 733 C CA . HIS A 1 95 ? 4.244 7.193 8.891 1.00 94.69 95 HIS A CA 1
ATOM 734 C C . HIS A 1 95 ? 4.315 6.554 7.504 1.00 94.69 95 HIS A C 1
ATOM 736 O O . HIS A 1 95 ? 5.394 6.120 7.109 1.00 94.69 95 HIS A O 1
ATOM 742 N N . ALA A 1 96 ? 3.208 6.530 6.762 1.00 96.19 96 ALA A N 1
ATOM 743 C CA . ALA A 1 96 ? 3.186 6.034 5.393 1.00 96.19 96 ALA A CA 1
ATOM 744 C C . ALA A 1 96 ? 4.040 6.905 4.450 1.00 96.19 96 ALA A C 1
ATOM 746 O O . ALA A 1 96 ? 4.810 6.370 3.659 1.00 96.19 96 ALA A O 1
ATOM 747 N N . LEU A 1 97 ? 3.979 8.235 4.581 1.00 96.75 97 LEU A N 1
ATOM 748 C CA . LEU A 1 97 ? 4.814 9.163 3.807 1.00 96.75 97 LEU A CA 1
ATOM 749 C C . LEU A 1 97 ? 6.300 9.031 4.157 1.00 96.75 97 LEU A C 1
ATOM 751 O O . LEU A 1 97 ? 7.141 9.031 3.264 1.00 96.75 97 LEU A O 1
ATOM 755 N N . ILE A 1 98 ? 6.635 8.860 5.441 1.00 95.94 98 ILE A N 1
ATOM 756 C CA . ILE A 1 98 ? 8.018 8.577 5.855 1.00 95.94 98 ILE A CA 1
ATOM 757 C C . ILE A 1 98 ? 8.486 7.242 5.262 1.00 95.94 98 ILE A C 1
ATOM 759 O O . ILE A 1 98 ? 9.605 7.157 4.766 1.00 95.94 98 ILE A O 1
ATOM 763 N N . PHE A 1 99 ? 7.641 6.208 5.299 1.00 95.06 99 PHE A N 1
ATOM 764 C CA . PHE A 1 99 ? 7.945 4.906 4.704 1.00 95.06 99 PHE A CA 1
ATOM 765 C C . PHE A 1 99 ? 8.225 5.034 3.200 1.00 95.06 99 PHE A C 1
ATOM 767 O O . PHE A 1 99 ? 9.262 4.559 2.746 1.00 95.06 99 PHE A O 1
ATOM 774 N N . LEU A 1 100 ? 7.370 5.753 2.461 1.00 95.56 100 LEU A N 1
ATOM 775 C CA . LEU A 1 100 ? 7.579 6.070 1.045 1.00 95.56 100 LEU A CA 1
ATOM 776 C C . LEU A 1 100 ? 8.906 6.801 0.817 1.00 95.56 100 LEU A C 1
ATOM 778 O O . LEU A 1 100 ? 9.679 6.399 -0.045 1.00 95.56 100 LEU A O 1
ATOM 782 N N . GLY A 1 101 ? 9.195 7.841 1.603 1.00 95.88 101 GLY A N 1
ATOM 783 C CA . GLY A 1 101 ? 10.452 8.583 1.499 1.00 95.88 101 GLY A CA 1
ATOM 784 C C . GLY A 1 101 ? 11.674 7.683 1.688 1.00 95.88 101 GLY A C 1
ATOM 785 O O . GLY A 1 101 ? 12.626 7.772 0.919 1.00 95.88 101 GLY A O 1
ATOM 786 N N . ILE A 1 102 ? 11.627 6.757 2.653 1.00 94.88 102 ILE A N 1
ATOM 787 C CA . ILE A 1 102 ? 12.702 5.777 2.853 1.00 94.88 102 ILE A CA 1
ATOM 788 C C . ILE A 1 102 ? 12.817 4.836 1.646 1.00 94.88 102 ILE A C 1
ATOM 790 O O . ILE A 1 102 ? 13.928 4.604 1.178 1.00 94.88 102 ILE A O 1
ATOM 794 N N . CYS A 1 103 ? 11.705 4.321 1.115 1.00 93.56 103 CYS A N 1
ATOM 795 C CA . CYS A 1 103 ? 11.720 3.472 -0.080 1.00 93.56 103 CYS A CA 1
ATOM 796 C C . CYS A 1 103 ? 12.306 4.197 -1.302 1.00 93.56 103 CYS A C 1
ATOM 798 O O . CYS A 1 103 ? 13.104 3.600 -2.018 1.00 93.56 103 CYS A O 1
ATOM 800 N N . LEU A 1 104 ? 11.988 5.480 -1.500 1.00 92.88 104 LEU A N 1
ATOM 801 C CA . LEU A 1 104 ? 12.551 6.297 -2.581 1.00 92.88 104 LEU A CA 1
ATOM 802 C C . LEU A 1 104 ? 14.051 6.551 -2.394 1.00 92.88 104 LEU A C 1
ATOM 804 O O . LEU A 1 104 ? 14.807 6.455 -3.352 1.00 92.88 104 LEU A O 1
ATOM 808 N N . VAL A 1 105 ? 14.509 6.824 -1.170 1.00 93.38 105 VAL A N 1
ATOM 809 C CA . VAL A 1 105 ? 15.947 6.979 -0.888 1.00 93.38 105 VAL A CA 1
ATOM 810 C C . VAL A 1 105 ? 16.699 5.674 -1.138 1.00 93.38 105 VAL A C 1
ATOM 812 O O . VAL A 1 105 ? 17.763 5.698 -1.751 1.00 93.38 105 VAL A O 1
ATOM 815 N N . LEU A 1 106 ? 16.152 4.535 -0.698 1.00 91.62 106 LEU A N 1
ATOM 816 C CA . LEU A 1 106 ? 16.754 3.224 -0.954 1.00 91.62 106 LEU A CA 1
ATOM 817 C C . LEU A 1 106 ? 16.834 2.935 -2.454 1.00 91.62 106 LEU A C 1
ATOM 819 O O . LEU A 1 106 ? 17.878 2.501 -2.925 1.00 91.62 106 LEU A O 1
ATOM 823 N N . LEU A 1 107 ? 15.769 3.235 -3.194 1.00 88.94 107 LEU A N 1
ATOM 824 C CA . LEU A 1 107 ? 15.724 3.110 -4.646 1.00 88.94 107 LEU A CA 1
ATOM 825 C C . LEU A 1 107 ? 16.796 3.973 -5.333 1.00 88.94 107 LEU A C 1
ATOM 827 O O . LEU A 1 107 ? 17.567 3.476 -6.148 1.00 88.94 107 LEU A O 1
ATOM 831 N N . LEU A 1 108 ? 16.899 5.252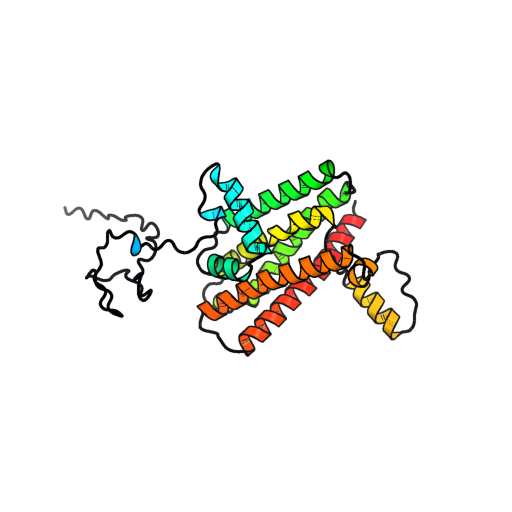 -4.964 1.00 89.44 108 LEU A N 1
ATOM 832 C CA . LEU A 1 108 ? 17.912 6.164 -5.505 1.00 89.44 108 LEU A CA 1
ATOM 833 C C . LEU A 1 108 ? 19.338 5.715 -5.161 1.00 89.44 108 LEU A C 1
ATOM 835 O O . LEU A 1 108 ? 20.242 5.863 -5.978 1.00 89.44 108 LEU A O 1
ATOM 839 N N . ALA A 1 109 ? 19.543 5.139 -3.975 1.00 90.00 109 ALA A N 1
ATOM 840 C CA . ALA A 1 109 ? 20.836 4.606 -3.560 1.00 90.00 109 ALA A CA 1
ATOM 841 C C . ALA A 1 109 ? 21.235 3.337 -4.336 1.00 90.00 109 ALA A C 1
ATOM 843 O O . ALA A 1 109 ? 22.426 3.085 -4.508 1.00 90.00 109 ALA A O 1
ATOM 844 N N . GLN A 1 110 ? 20.272 2.548 -4.828 1.00 86.69 110 GLN A N 1
ATOM 845 C CA . GLN A 1 110 ? 20.553 1.350 -5.627 1.00 86.69 110 GLN A CA 1
ATOM 846 C C . GLN A 1 110 ? 21.190 1.691 -6.982 1.00 86.69 110 GLN A C 1
ATOM 848 O O . GLN A 1 110 ? 22.104 0.985 -7.402 1.00 86.69 110 GLN A O 1
ATOM 853 N N . GLY A 1 111 ? 20.771 2.779 -7.640 1.00 80.75 111 GLY A N 1
ATOM 854 C CA . GLY A 1 111 ? 21.280 3.161 -8.966 1.00 80.75 111 GLY A CA 1
ATOM 855 C C . GLY A 1 111 ? 22.817 3.233 -9.035 1.00 80.75 111 GLY A C 1
ATOM 856 O O . GLY A 1 111 ? 23.420 2.480 -9.804 1.00 80.75 111 GLY A O 1
ATOM 857 N N . PRO A 1 112 ? 23.472 4.060 -8.195 1.00 80.19 112 PRO A N 1
ATOM 858 C CA . PRO A 1 112 ? 24.931 4.144 -8.135 1.00 80.19 112 PRO A CA 1
ATOM 859 C C . PRO A 1 112 ? 25.600 2.858 -7.643 1.00 80.19 112 PRO A C 1
ATOM 861 O O . PRO A 1 112 ? 26.662 2.502 -8.138 1.00 80.19 112 PRO A O 1
ATO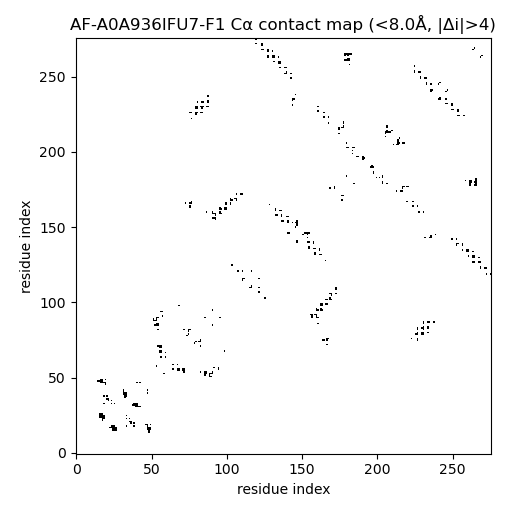M 864 N N . LEU A 1 113 ? 24.992 2.157 -6.676 1.00 83.81 113 LEU A N 1
ATOM 865 C CA . LEU A 1 113 ? 25.595 0.967 -6.064 1.00 83.81 113 LEU A CA 1
ATOM 866 C C . LEU A 1 113 ? 25.693 -0.215 -7.027 1.00 83.81 113 LEU A C 1
ATOM 868 O O . LEU A 1 113 ? 26.635 -0.998 -6.931 1.00 83.81 113 LEU A O 1
ATOM 872 N N . PHE A 1 114 ? 24.727 -0.355 -7.934 1.00 79.62 114 PHE A N 1
ATOM 873 C CA . PHE A 1 114 ? 24.708 -1.464 -8.881 1.00 79.62 114 PHE A CA 1
ATOM 874 C C . PHE A 1 114 ? 25.205 -1.063 -10.283 1.00 79.62 114 PHE A C 1
ATOM 876 O O . PHE A 1 114 ? 25.417 -1.948 -11.105 1.00 79.62 114 PHE A O 1
ATOM 883 N N . HIS A 1 115 ? 25.431 0.231 -10.568 1.00 74.81 115 HIS A N 1
ATOM 884 C CA . HIS A 1 115 ? 25.823 0.752 -11.894 1.00 74.81 115 HIS A CA 1
ATOM 885 C C . HIS A 1 115 ? 24.894 0.324 -13.050 1.00 74.81 115 HIS A C 1
ATOM 887 O O . HIS A 1 115 ? 25.272 0.396 -14.217 1.00 74.81 115 HIS A O 1
ATOM 893 N N . VAL A 1 116 ? 23.673 -0.126 -12.750 1.00 69.50 116 VAL A N 1
ATOM 894 C CA . VAL A 1 116 ? 22.780 -0.728 -13.756 1.00 69.50 116 VAL A CA 1
ATOM 895 C C . VAL A 1 116 ? 21.918 0.327 -14.451 1.00 69.50 116 VAL A C 1
ATOM 897 O O . VAL A 1 116 ? 21.398 0.076 -15.534 1.00 69.50 116 VAL A O 1
ATOM 900 N N . TRP A 1 117 ? 21.711 1.493 -13.831 1.00 77.38 117 TRP A N 1
ATOM 901 C CA . TRP A 1 117 ? 20.672 2.425 -14.267 1.00 77.38 117 TRP A CA 1
ATOM 902 C C . TRP A 1 117 ? 21.267 3.606 -15.041 1.00 77.38 117 TRP A C 1
ATOM 904 O O . TRP A 1 117 ? 22.140 4.297 -14.511 1.00 77.38 117 TRP A O 1
ATOM 914 N N . PRO A 1 118 ? 20.771 3.885 -16.260 1.00 80.88 118 PRO A N 1
ATOM 915 C CA . PRO A 1 118 ? 20.946 5.177 -16.910 1.00 80.88 118 PRO A CA 1
ATOM 916 C C . PRO A 1 118 ? 20.554 6.319 -15.964 1.00 80.88 118 PRO A C 1
ATOM 918 O O . PRO A 1 118 ? 19.608 6.177 -15.182 1.00 80.88 118 PRO A O 1
ATOM 921 N N . SER A 1 119 ? 21.244 7.460 -16.058 1.00 80.81 119 SER A N 1
ATOM 922 C CA . SER A 1 119 ? 20.965 8.669 -15.260 1.00 80.81 119 SER A CA 1
ATOM 923 C C . SER A 1 119 ? 19.493 9.068 -15.292 1.00 80.81 119 SER A C 1
ATOM 925 O O . SER A 1 119 ? 18.930 9.487 -14.282 1.00 80.81 119 SER A O 1
ATOM 927 N N . ASP A 1 120 ? 18.857 8.869 -16.438 1.00 77.38 120 ASP A N 1
ATOM 928 C CA . ASP A 1 120 ? 17.505 9.341 -16.702 1.00 77.38 120 ASP A CA 1
ATOM 929 C C . ASP A 1 120 ? 16.486 8.484 -15.937 1.00 77.38 120 ASP A C 1
ATOM 931 O O . ASP A 1 120 ? 15.526 9.002 -15.362 1.00 77.38 120 ASP A O 1
ATOM 935 N N . LEU A 1 121 ? 16.746 7.175 -15.806 1.00 78.31 121 LEU A N 1
ATOM 936 C CA . LEU A 1 121 ? 15.898 6.255 -15.041 1.00 78.31 121 LEU A CA 1
ATOM 937 C C . LEU A 1 121 ? 15.900 6.563 -13.541 1.00 78.31 121 LEU A C 1
ATOM 939 O O . LEU A 1 121 ? 14.882 6.355 -12.879 1.00 78.31 121 LEU A O 1
ATOM 943 N N . VAL A 1 122 ? 16.995 7.114 -13.009 1.00 81.44 122 VAL A N 1
ATOM 944 C CA . VAL A 1 122 ? 17.080 7.538 -11.600 1.00 81.44 122 VAL A CA 1
ATOM 945 C C . VAL A 1 122 ? 16.057 8.635 -11.288 1.00 81.44 122 VAL A C 1
ATOM 947 O O . VAL A 1 122 ? 15.538 8.681 -10.175 1.00 81.44 122 VAL A O 1
ATOM 950 N N . VAL A 1 123 ? 15.722 9.487 -12.263 1.00 83.12 123 VAL A N 1
ATOM 951 C CA . VAL A 1 123 ? 14.753 10.584 -12.102 1.00 83.12 123 VAL A CA 1
ATOM 952 C C . VAL A 1 123 ? 13.348 10.163 -12.530 1.00 83.12 123 VAL A C 1
ATOM 954 O O . VAL A 1 123 ? 12.379 10.400 -11.803 1.00 83.12 123 VAL A O 1
ATOM 957 N N . ILE A 1 124 ? 13.226 9.504 -13.685 1.00 81.00 124 ILE A N 1
ATOM 958 C CA . ILE A 1 124 ? 11.936 9.084 -14.247 1.00 81.00 124 ILE A CA 1
ATOM 959 C C . ILE A 1 124 ? 11.221 8.117 -13.302 1.00 81.00 124 ILE A C 1
ATOM 961 O O . ILE A 1 124 ? 9.997 8.196 -13.141 1.00 81.00 124 ILE A O 1
ATOM 965 N N . TRP A 1 125 ? 11.962 7.212 -12.657 1.00 82.94 125 TRP A N 1
ATOM 966 C CA . TRP A 1 125 ? 11.342 6.159 -11.868 1.00 82.94 125 TRP A CA 1
ATOM 967 C C . TRP A 1 125 ? 10.630 6.685 -10.607 1.00 82.94 125 TRP A C 1
ATOM 969 O O . TRP A 1 125 ? 9.423 6.462 -10.485 1.00 82.94 125 TRP A O 1
ATOM 979 N N . PRO A 1 126 ? 11.262 7.483 -9.723 1.00 88.06 126 PRO A N 1
ATOM 980 C CA . PRO A 1 126 ? 10.565 8.145 -8.617 1.00 88.06 126 PRO A CA 1
ATOM 981 C C . PRO A 1 126 ? 9.340 8.960 -9.046 1.00 88.06 126 PRO A C 1
ATOM 983 O O . PRO A 1 126 ? 8.302 8.904 -8.385 1.00 88.06 126 PRO A O 1
ATOM 986 N N . LEU A 1 127 ? 9.430 9.699 -10.156 1.00 86.25 127 LEU A N 1
ATOM 987 C CA . LEU A 1 127 ? 8.306 10.491 -10.667 1.00 86.25 127 LEU A CA 1
ATOM 988 C C . LEU A 1 127 ? 7.137 9.601 -11.093 1.00 86.25 127 LEU A C 1
ATOM 990 O O . LEU A 1 127 ? 5.985 9.899 -10.773 1.00 86.25 127 LEU A O 1
ATOM 994 N N . THR A 1 128 ? 7.435 8.477 -11.742 1.00 81.19 128 THR A N 1
ATOM 995 C CA . THR A 1 128 ? 6.435 7.479 -12.133 1.00 81.19 128 THR A CA 1
ATOM 996 C C . THR A 1 128 ? 5.724 6.902 -10.912 1.00 81.19 128 THR A C 1
ATOM 998 O O . THR A 1 128 ? 4.497 6.833 -10.891 1.00 81.19 128 THR A O 1
ATOM 1001 N N . VAL A 1 129 ? 6.468 6.554 -9.861 1.00 87.25 129 VAL A N 1
ATOM 1002 C CA . VAL A 1 129 ? 5.902 6.061 -8.595 1.00 87.25 129 VAL A CA 1
ATOM 1003 C C . VAL A 1 129 ? 4.957 7.083 -7.970 1.00 87.25 129 VAL A C 1
ATOM 1005 O O . VAL A 1 129 ? 3.859 6.741 -7.528 1.00 87.25 129 VAL A O 1
ATOM 1008 N N . LEU A 1 130 ? 5.370 8.351 -7.919 1.00 90.75 130 LEU A N 1
ATOM 1009 C CA . LEU A 1 130 ? 4.536 9.416 -7.369 1.00 90.75 130 LEU A CA 1
ATOM 1010 C C . LEU A 1 130 ? 3.261 9.600 -8.200 1.00 90.75 130 LEU A C 1
ATOM 1012 O O . LEU A 1 130 ? 2.173 9.679 -7.628 1.00 90.75 130 LEU A O 1
ATOM 1016 N N . ALA A 1 131 ? 3.375 9.589 -9.531 1.00 85.31 131 ALA A N 1
ATOM 1017 C CA . ALA A 1 131 ? 2.229 9.648 -10.433 1.00 85.31 131 ALA A CA 1
ATOM 1018 C C . ALA A 1 131 ? 1.271 8.462 -10.220 1.00 85.31 131 ALA A C 1
ATOM 1020 O O . ALA A 1 131 ? 0.058 8.662 -10.125 1.00 85.31 131 ALA A O 1
ATOM 1021 N N . GLN A 1 132 ? 1.801 7.246 -10.054 1.00 85.56 132 GLN A N 1
ATOM 1022 C CA . GLN A 1 132 ? 1.005 6.057 -9.743 1.00 85.56 132 GLN A CA 1
ATOM 1023 C C . GLN A 1 132 ? 0.255 6.207 -8.417 1.00 85.56 132 GLN A C 1
ATOM 1025 O O . GLN A 1 132 ? -0.949 5.969 -8.382 1.00 85.56 132 GLN A O 1
ATOM 1030 N N . ILE A 1 133 ? 0.913 6.657 -7.343 1.00 91.25 133 ILE A N 1
ATOM 1031 C CA . ILE A 1 133 ? 0.261 6.883 -6.040 1.00 91.25 133 ILE A CA 1
ATOM 1032 C C . ILE A 1 133 ? -0.887 7.892 -6.170 1.00 91.25 133 ILE A C 1
ATOM 1034 O O . ILE A 1 133 ? -1.975 7.660 -5.627 1.00 91.25 133 ILE A O 1
ATOM 1038 N N . VAL A 1 134 ? -0.656 8.995 -6.890 1.00 90.56 134 VAL A N 1
ATOM 1039 C CA . VAL A 1 134 ? -1.657 10.047 -7.118 1.00 90.56 134 VAL A CA 1
ATOM 1040 C C . VAL A 1 134 ? -2.851 9.516 -7.905 1.00 90.56 134 VAL A C 1
ATOM 1042 O O . VAL A 1 134 ? -3.982 9.846 -7.566 1.00 90.56 134 VAL A O 1
ATOM 1045 N N . ALA A 1 135 ? -2.629 8.665 -8.903 1.00 85.56 135 ALA A N 1
ATOM 1046 C CA . ALA A 1 135 ? -3.697 8.148 -9.749 1.00 85.56 135 ALA A CA 1
ATOM 1047 C C . ALA A 1 135 ? -4.466 6.967 -9.148 1.00 85.56 135 ALA A C 1
ATOM 1049 O O . ALA A 1 135 ? -5.686 6.875 -9.266 1.00 85.56 135 ALA A O 1
ATOM 1050 N N . GLN A 1 136 ? -3.762 6.068 -8.468 1.00 89.88 136 GLN A N 1
ATOM 1051 C CA . GLN A 1 136 ? -4.332 4.892 -7.822 1.00 89.88 136 GLN A CA 1
ATOM 1052 C C . GLN A 1 136 ? -5.257 5.267 -6.659 1.00 89.88 136 GLN A C 1
ATOM 1054 O O . GLN A 1 136 ? -6.281 4.618 -6.430 1.00 89.88 136 GLN A O 1
ATOM 1059 N N . THR A 1 137 ? -4.890 6.302 -5.903 1.00 92.75 137 THR A N 1
ATOM 1060 C CA . THR A 1 137 ? -5.595 6.687 -4.677 1.00 92.75 137 THR A CA 1
ATOM 1061 C C . THR A 1 137 ? -7.068 7.064 -4.930 1.00 92.75 137 THR A C 1
ATOM 1063 O O . THR A 1 137 ? -7.924 6.500 -4.247 1.00 92.75 137 THR A O 1
ATOM 1066 N N . PRO A 1 138 ? -7.415 7.926 -5.911 1.00 90.50 138 PRO A N 1
ATOM 1067 C CA . PRO A 1 138 ? -8.801 8.224 -6.284 1.00 90.50 138 PRO A CA 1
ATOM 1068 C C . PRO A 1 138 ? -9.609 6.998 -6.710 1.00 90.50 138 PRO A C 1
ATOM 1070 O O . PRO A 1 138 ? -10.772 6.869 -6.338 1.00 90.50 138 PRO A O 1
ATOM 1073 N N . VAL A 1 139 ? -9.002 6.077 -7.460 1.00 88.56 139 VAL A N 1
ATOM 1074 C CA . VAL A 1 139 ? -9.696 4.878 -7.949 1.00 88.56 139 VAL A CA 1
ATOM 1075 C C . VAL A 1 139 ? -10.076 3.980 -6.773 1.00 88.56 139 VAL A C 1
ATOM 1077 O O . VAL A 1 139 ? -11.235 3.595 -6.631 1.00 88.56 139 VAL A O 1
ATOM 1080 N N . LEU A 1 140 ? -9.125 3.706 -5.874 1.00 91.06 140 LEU A N 1
ATOM 1081 C CA . LEU A 1 140 ? -9.386 2.920 -4.665 1.00 91.06 140 LEU A CA 1
ATOM 1082 C C . LEU A 1 140 ? -10.360 3.622 -3.710 1.00 91.06 140 LEU A C 1
ATOM 1084 O O . LEU A 1 140 ? -11.177 2.961 -3.070 1.00 91.06 140 LEU A O 1
ATOM 1088 N N . PHE A 1 141 ? -10.310 4.953 -3.649 1.00 92.81 141 PHE A N 1
ATOM 1089 C CA . PHE A 1 141 ? -11.265 5.772 -2.911 1.00 92.81 141 PHE A CA 1
ATOM 1090 C C . PHE A 1 141 ? -12.702 5.584 -3.418 1.00 92.81 141 PHE A C 1
ATOM 1092 O O . PHE A 1 141 ? -13.586 5.298 -2.612 1.00 92.81 141 PHE A O 1
ATOM 1099 N N . VAL A 1 142 ? -12.933 5.656 -4.733 1.00 89.12 142 VAL A N 1
ATOM 1100 C CA . VAL A 1 142 ? -14.265 5.445 -5.334 1.00 89.12 142 VAL A CA 1
ATOM 1101 C C . VAL A 1 142 ? -14.770 4.016 -5.099 1.00 89.12 142 VAL A C 1
ATOM 1103 O O . VAL A 1 142 ? -15.953 3.810 -4.830 1.00 89.12 142 VAL A O 1
ATOM 1106 N N . LEU A 1 143 ? -13.876 3.024 -5.142 1.00 88.31 143 LEU A N 1
ATOM 1107 C CA . LEU A 1 143 ? -14.218 1.616 -4.904 1.00 88.31 143 LEU A CA 1
ATOM 1108 C C . LEU A 1 143 ? -14.559 1.307 -3.436 1.00 88.31 143 LEU A C 1
ATOM 1110 O O . LEU A 1 143 ? -15.249 0.329 -3.145 1.00 88.31 143 LEU A O 1
ATOM 1114 N N . ASP A 1 144 ? -14.086 2.115 -2.490 1.00 89.44 144 ASP A N 1
ATOM 1115 C CA . ASP A 1 144 ? -14.327 1.901 -1.067 1.00 89.44 144 ASP A CA 1
ATOM 1116 C C . ASP A 1 144 ? -15.656 2.500 -0.628 1.00 89.44 144 ASP A C 1
ATOM 1118 O O . ASP A 1 144 ? -15.739 3.691 -0.369 1.00 89.44 144 ASP A O 1
ATOM 1122 N N . TRP A 1 145 ? -16.676 1.665 -0.436 1.00 83.38 145 TRP A N 1
ATOM 1123 C CA . TRP A 1 145 ? -18.022 2.075 -0.005 1.00 83.38 145 TRP A CA 1
ATOM 1124 C C . TRP A 1 145 ? -18.068 3.101 1.148 1.00 83.38 145 TRP A C 1
ATOM 1126 O O . TRP A 1 145 ? -18.960 3.952 1.193 1.00 83.38 145 TRP A O 1
ATOM 1136 N N . ARG A 1 146 ? -17.104 3.056 2.085 1.00 82.56 146 ARG A N 1
ATOM 1137 C CA . ARG A 1 146 ? -17.029 4.009 3.208 1.00 82.56 146 ARG A CA 1
ATOM 1138 C C . ARG A 1 146 ? -16.827 5.464 2.769 1.00 82.56 146 ARG A C 1
ATOM 1140 O O . ARG A 1 146 ? -17.115 6.350 3.574 1.00 82.56 146 ARG A O 1
ATOM 1147 N N . HIS A 1 147 ? -16.385 5.725 1.535 1.00 86.00 147 HIS A N 1
ATOM 1148 C CA . HIS A 1 147 ? -16.217 7.082 1.005 1.00 86.00 147 HIS A CA 1
ATOM 1149 C C . HIS A 1 147 ? -17.503 7.914 1.092 1.00 86.00 147 HIS A C 1
ATOM 1151 O O . HIS A 1 147 ? -17.431 9.121 1.296 1.00 86.00 147 HIS A O 1
ATOM 1157 N N . THR A 1 148 ? -18.671 7.268 1.007 1.00 85.94 148 THR A N 1
ATOM 1158 C CA . THR A 1 148 ? -19.984 7.927 1.105 1.00 85.94 148 THR A CA 1
ATOM 1159 C C . THR A 1 148 ? -20.277 8.502 2.492 1.00 85.94 148 THR A C 1
ATOM 1161 O O . THR A 1 148 ? -21.046 9.450 2.610 1.00 85.94 148 THR A O 1
ATOM 1164 N N . ARG A 1 149 ? -19.672 7.944 3.549 1.00 90.88 149 ARG A N 1
ATOM 1165 C CA . ARG A 1 149 ? -19.877 8.382 4.940 1.00 90.88 149 ARG A CA 1
ATOM 1166 C C . ARG A 1 149 ? -18.724 9.232 5.461 1.00 90.88 149 ARG A C 1
ATOM 1168 O O . ARG A 1 149 ? -18.951 10.187 6.192 1.00 90.88 149 ARG A O 1
ATOM 1175 N N . GLU A 1 150 ? -17.492 8.875 5.103 1.00 92.44 150 GLU A N 1
ATOM 1176 C CA . GLU A 1 150 ? -16.272 9.485 5.641 1.00 92.44 150 GLU A CA 1
ATOM 1177 C C . GLU A 1 150 ? -15.231 9.707 4.523 1.00 92.44 150 GLU A C 1
ATOM 1179 O O . GLU A 1 150 ? -14.201 9.019 4.474 1.00 92.44 150 GLU A O 1
ATOM 1184 N N . PRO A 1 151 ? -15.465 10.653 3.593 1.00 93.44 151 PRO A N 1
ATOM 1185 C CA . PRO A 1 151 ? -14.645 10.793 2.390 1.00 93.44 151 PRO A CA 1
ATOM 1186 C C . PRO A 1 151 ? -13.184 11.136 2.710 1.00 93.44 151 PRO A C 1
ATOM 1188 O O . PRO A 1 151 ? -12.258 10.522 2.182 1.00 93.44 151 PRO A O 1
ATOM 1191 N N . SER A 1 152 ? -12.948 12.054 3.647 1.00 94.38 152 SER A N 1
ATOM 1192 C CA . SER A 1 152 ? -11.592 12.447 4.043 1.00 94.38 152 SER A CA 1
ATOM 1193 C C . SER A 1 152 ? -10.814 11.296 4.693 1.00 94.38 152 SER A C 1
ATOM 1195 O O . SER A 1 152 ? -9.626 11.118 4.419 1.00 94.38 152 SER A O 1
ATOM 1197 N N . ALA A 1 153 ? -11.470 10.474 5.518 1.00 92.31 153 ALA A N 1
ATOM 1198 C CA . ALA A 1 153 ? -10.843 9.321 6.159 1.00 92.31 153 ALA A CA 1
ATOM 1199 C C . ALA A 1 153 ? -10.536 8.203 5.151 1.00 92.31 153 ALA A C 1
ATOM 1201 O O . ALA A 1 153 ? -9.470 7.589 5.223 1.00 92.31 153 ALA A O 1
ATOM 1202 N N . SER A 1 154 ? -11.438 7.960 4.195 1.00 93.69 154 SER A N 1
ATOM 1203 C CA . SER A 1 154 ? -11.216 7.002 3.108 1.00 93.69 154 SER A CA 1
ATOM 1204 C C . SER A 1 154 ? -10.059 7.435 2.201 1.00 93.69 154 SER A C 1
ATOM 1206 O O . SER A 1 154 ? -9.137 6.650 1.978 1.00 93.69 154 SER A O 1
ATOM 1208 N N . LEU A 1 155 ? -10.025 8.704 1.779 1.00 95.19 155 LEU A N 1
ATOM 1209 C CA . LEU A 1 155 ? -8.946 9.232 0.941 1.00 95.19 155 LEU A CA 1
ATOM 1210 C C . LEU A 1 155 ? -7.583 9.130 1.642 1.00 95.19 155 LEU A C 1
ATOM 1212 O O . LEU A 1 155 ? -6.620 8.623 1.068 1.00 95.19 155 LEU A O 1
ATOM 1216 N N . ARG A 1 156 ? -7.505 9.548 2.914 1.00 96.19 156 ARG A N 1
ATOM 1217 C CA . ARG A 1 156 ? -6.273 9.445 3.717 1.00 96.19 156 ARG A CA 1
ATOM 1218 C C . ARG A 1 156 ? -5.822 8.000 3.904 1.00 96.19 156 ARG A C 1
ATOM 1220 O O . ARG A 1 156 ? -4.621 7.741 3.894 1.00 96.19 156 ARG A O 1
ATOM 1227 N N . PHE A 1 157 ? -6.765 7.077 4.089 1.00 95.81 157 PHE A N 1
ATOM 1228 C CA . PHE A 1 157 ? -6.463 5.654 4.186 1.00 95.81 157 PHE A CA 1
ATOM 1229 C C . PHE A 1 157 ? -5.839 5.135 2.890 1.00 95.81 157 PHE A C 1
ATOM 1231 O O . PHE A 1 157 ? -4.787 4.504 2.944 1.00 95.81 157 PHE A O 1
ATOM 1238 N N . TRP A 1 158 ? -6.457 5.408 1.740 1.00 96.19 158 TRP A N 1
ATOM 1239 C CA . TRP A 1 158 ? -5.964 4.895 0.464 1.00 96.19 158 TRP A CA 1
ATOM 1240 C C . TRP A 1 158 ? -4.641 5.513 0.061 1.00 96.19 158 TRP A C 1
ATOM 1242 O O . TRP A 1 158 ? -3.763 4.778 -0.375 1.00 96.19 158 TRP A O 1
ATOM 1252 N N . LEU A 1 159 ? -4.445 6.804 0.329 1.00 96.62 159 LEU A N 1
ATOM 1253 C CA . LEU 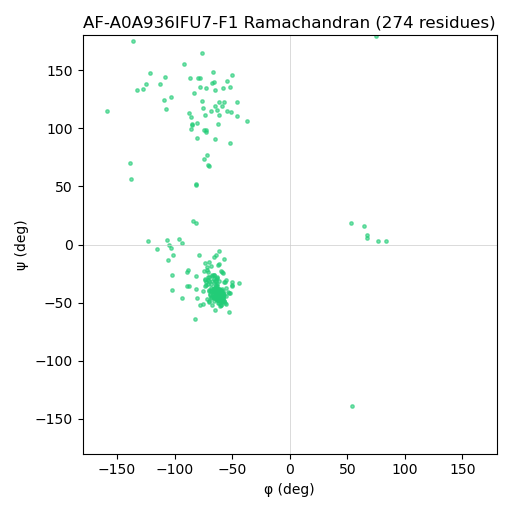A 1 159 ? -3.143 7.435 0.155 1.00 96.62 159 LEU A CA 1
ATOM 1254 C C . LEU A 1 159 ? -2.075 6.726 1.000 1.00 96.62 159 LEU A C 1
ATOM 1256 O O . LEU A 1 159 ? -1.010 6.384 0.496 1.00 96.62 159 LEU A O 1
ATOM 1260 N N . ALA A 1 160 ? -2.376 6.429 2.268 1.00 96.69 160 ALA A N 1
ATOM 1261 C CA . ALA A 1 160 ? -1.444 5.723 3.140 1.00 96.69 160 ALA A CA 1
ATOM 1262 C C . ALA A 1 160 ? -1.159 4.285 2.666 1.00 96.69 160 ALA A C 1
ATOM 1264 O O . ALA A 1 160 ? -0.011 3.846 2.716 1.00 96.69 160 ALA A O 1
ATOM 1265 N N . VAL A 1 161 ? -2.169 3.552 2.183 1.00 95.62 161 VAL A N 1
ATOM 1266 C CA . VAL A 1 161 ? -1.980 2.211 1.605 1.00 95.62 161 VAL A CA 1
ATOM 1267 C C . VAL A 1 161 ? -1.115 2.274 0.348 1.00 95.62 161 VAL A C 1
ATOM 1269 O O . VAL A 1 161 ? -0.184 1.479 0.241 1.00 95.62 161 VAL A O 1
ATOM 1272 N N . SER A 1 162 ? -1.360 3.228 -0.554 1.00 95.06 162 SER A N 1
ATOM 1273 C CA . SER A 1 162 ? -0.539 3.442 -1.753 1.00 95.06 162 SER A CA 1
ATOM 1274 C C . SER A 1 162 ? 0.917 3.748 -1.379 1.00 95.06 162 SER A C 1
ATOM 1276 O O . SER A 1 162 ? 1.835 3.139 -1.923 1.00 95.06 162 SER A O 1
ATOM 1278 N N . CYS A 1 163 ? 1.146 4.600 -0.371 1.00 95.94 163 CYS A N 1
ATOM 1279 C CA . CYS A 1 163 ? 2.489 4.872 0.143 1.00 95.94 163 CYS A CA 1
ATOM 1280 C C . CYS A 1 163 ? 3.163 3.625 0.736 1.00 95.94 163 CYS A C 1
ATOM 1282 O O . CYS A 1 163 ? 4.342 3.413 0.487 1.00 95.94 163 CYS A O 1
ATOM 1284 N N . TYR A 1 164 ? 2.460 2.769 1.484 1.00 95.44 164 TYR A N 1
ATOM 1285 C CA . TYR A 1 164 ? 3.040 1.505 1.969 1.00 95.44 164 TYR A CA 1
ATOM 1286 C C . TYR A 1 164 ? 3.258 0.472 0.853 1.00 95.44 164 TYR A C 1
ATOM 1288 O O . TYR A 1 164 ? 4.179 -0.340 0.946 1.00 95.44 164 TYR A O 1
ATOM 1296 N N . GLY A 1 165 ? 2.458 0.527 -0.215 1.00 91.81 165 GLY A N 1
ATOM 1297 C CA . GLY A 1 165 ? 2.643 -0.275 -1.426 1.00 91.81 165 GLY A CA 1
ATOM 1298 C C . GLY A 1 165 ? 3.992 -0.033 -2.111 1.00 91.81 165 GLY A C 1
ATOM 1299 O O . GLY A 1 165 ? 4.514 -0.943 -2.752 1.00 91.81 165 GLY A O 1
ATOM 1300 N N . SER A 1 166 ? 4.620 1.126 -1.870 1.00 91.06 166 SER A N 1
ATOM 1301 C CA . SER A 1 166 ? 5.984 1.435 -2.331 1.00 91.06 166 SER A CA 1
ATOM 1302 C C . SER A 1 166 ? 7.076 0.509 -1.776 1.00 91.06 166 SER A C 1
ATOM 1304 O O . SER A 1 166 ? 8.220 0.566 -2.217 1.00 91.06 166 SER A O 1
ATOM 1306 N N . ALA A 1 167 ? 6.742 -0.402 -0.854 1.00 89.81 167 ALA A N 1
ATOM 1307 C CA . ALA A 1 167 ? 7.631 -1.490 -0.458 1.00 89.81 167 ALA A CA 1
ATOM 1308 C C . ALA A 1 167 ? 8.188 -2.256 -1.676 1.00 89.81 167 ALA A C 1
ATOM 1310 O O . ALA A 1 167 ? 9.347 -2.666 -1.671 1.00 89.81 167 ALA A O 1
ATOM 1311 N N . ILE A 1 168 ? 7.386 -2.407 -2.731 1.00 87.19 168 ILE A N 1
ATOM 1312 C CA . ILE A 1 168 ? 7.762 -3.158 -3.933 1.00 87.19 168 ILE A CA 1
ATOM 1313 C C . ILE A 1 168 ? 8.895 -2.465 -4.710 1.00 87.19 168 ILE A C 1
ATOM 1315 O O . ILE A 1 168 ? 9.738 -3.166 -5.269 1.00 87.19 168 ILE A O 1
ATOM 1319 N N . LEU A 1 169 ? 9.033 -1.135 -4.618 1.00 84.75 169 LEU A N 1
ATOM 1320 C CA . LEU A 1 169 ? 10.073 -0.362 -5.321 1.00 84.75 169 LEU A CA 1
ATOM 1321 C C . LEU A 1 169 ? 11.491 -0.849 -5.028 1.00 84.75 169 LEU A C 1
ATOM 1323 O O . LEU A 1 169 ? 12.342 -0.886 -5.908 1.00 84.75 169 LEU A O 1
ATOM 1327 N N . VAL A 1 170 ? 11.745 -1.265 -3.786 1.00 83.19 170 VAL A N 1
ATOM 1328 C CA . VAL A 1 170 ? 13.070 -1.752 -3.372 1.00 83.19 170 VAL A CA 1
ATOM 1329 C C . VAL A 1 170 ? 13.454 -3.025 -4.137 1.00 83.19 170 VAL A C 1
ATOM 1331 O O . VAL A 1 170 ? 14.635 -3.276 -4.370 1.00 83.19 170 VAL A O 1
ATOM 1334 N N . THR A 1 171 ? 12.463 -3.826 -4.545 1.00 82.06 171 THR A N 1
ATOM 1335 C CA . THR A 1 171 ? 12.685 -5.020 -5.375 1.00 82.06 171 THR A CA 1
ATOM 1336 C C . THR A 1 171 ? 12.834 -4.684 -6.859 1.00 82.06 171 THR A C 1
ATOM 1338 O O . THR A 1 171 ? 13.516 -5.405 -7.581 1.00 82.06 171 THR A O 1
ATOM 1341 N N . GLU A 1 172 ? 12.242 -3.578 -7.311 1.00 80.06 172 GLU A N 1
ATOM 1342 C CA . GLU A 1 172 ? 12.309 -3.108 -8.700 1.00 80.06 172 GLU A CA 1
ATOM 1343 C C . GLU A 1 172 ? 13.667 -2.494 -9.043 1.00 80.06 172 GLU A C 1
ATOM 1345 O O . GLU A 1 172 ? 14.067 -2.535 -10.199 1.00 80.06 172 GLU A O 1
ATOM 1350 N N . GLY A 1 173 ? 14.438 -2.022 -8.057 1.00 73.69 173 GLY A N 1
ATOM 1351 C CA . GLY A 1 173 ? 15.818 -1.564 -8.260 1.00 73.69 173 GLY A CA 1
ATOM 1352 C C . GLY A 1 173 ? 16.715 -2.554 -9.020 1.00 73.69 173 GLY A C 1
ATOM 1353 O O . GLY A 1 173 ? 17.601 -2.152 -9.770 1.00 73.69 173 GLY A O 1
ATOM 1354 N N . LEU A 1 174 ? 16.475 -3.858 -8.846 1.00 76.12 174 LEU A N 1
ATOM 1355 C CA . LEU A 1 174 ? 17.296 -4.921 -9.435 1.00 76.12 174 LEU A CA 1
ATOM 1356 C C . LEU A 1 174 ? 16.866 -5.320 -10.849 1.00 76.12 174 LEU A C 1
ATOM 1358 O O . LEU A 1 174 ? 17.713 -5.666 -11.666 1.00 76.12 174 LEU A O 1
ATOM 1362 N N . TYR A 1 175 ? 15.563 -5.301 -11.122 1.00 73.00 175 TYR A N 1
ATOM 1363 C CA . TYR A 1 175 ? 14.988 -5.851 -12.357 1.00 73.00 175 TYR A CA 1
ATOM 1364 C C . TYR A 1 175 ? 14.344 -4.784 -13.238 1.00 73.00 175 TYR A C 1
ATOM 1366 O O . TYR A 1 175 ? 13.903 -5.073 -14.343 1.00 73.00 175 TYR A O 1
ATOM 1374 N N . GLY A 1 176 ? 14.312 -3.545 -12.760 1.00 70.06 176 GLY A N 1
ATOM 1375 C CA . GLY A 1 176 ? 13.490 -2.502 -13.326 1.00 70.06 176 GLY A CA 1
ATOM 1376 C C . GLY A 1 176 ? 12.013 -2.686 -12.968 1.00 70.06 176 GLY A C 1
ATOM 1377 O O . GLY A 1 176 ? 11.616 -3.620 -12.261 1.00 70.06 176 GLY A O 1
ATOM 1378 N N . PRO A 1 177 ? 11.183 -1.759 -13.436 1.00 67.81 177 PRO A N 1
ATOM 1379 C CA . PRO A 1 177 ? 9.757 -1.786 -13.180 1.00 67.81 177 PRO A CA 1
ATOM 1380 C C . PRO A 1 177 ? 8.999 -2.794 -14.049 1.00 67.81 177 PRO A C 1
ATOM 1382 O O . PRO A 1 177 ? 9.293 -2.911 -15.241 1.00 67.81 177 PRO A O 1
ATOM 1385 N N . PRO A 1 178 ? 7.964 -3.467 -13.513 1.00 66.38 178 PRO A N 1
ATOM 1386 C CA . PRO A 1 178 ? 7.057 -4.285 -14.309 1.00 66.38 178 PRO A CA 1
ATOM 1387 C C . PRO A 1 178 ? 6.109 -3.377 -15.110 1.00 66.38 178 PRO A C 1
ATOM 1389 O O . PRO A 1 178 ? 4.937 -3.210 -14.770 1.00 66.38 178 PRO A O 1
ATOM 1392 N N . ILE A 1 179 ? 6.616 -2.722 -16.155 1.00 64.75 179 ILE A N 1
ATOM 1393 C CA . ILE A 1 179 ? 5.801 -1.837 -16.990 1.00 64.75 179 ILE A CA 1
ATOM 1394 C C . ILE A 1 179 ? 5.118 -2.669 -18.066 1.00 64.75 179 ILE A C 1
ATOM 1396 O O . ILE A 1 179 ? 5.747 -3.103 -19.028 1.00 64.75 179 ILE A O 1
ATOM 1400 N N . ILE A 1 180 ? 3.801 -2.824 -17.946 1.00 63.47 180 ILE A N 1
ATOM 1401 C CA . ILE A 1 180 ? 2.978 -3.127 -19.116 1.00 63.47 180 ILE A CA 1
ATOM 1402 C C . ILE A 1 180 ? 2.738 -1.805 -19.839 1.00 63.47 180 ILE A C 1
ATOM 1404 O O . ILE A 1 180 ? 1.951 -0.984 -19.377 1.00 63.47 180 ILE A O 1
ATOM 1408 N N . LEU A 1 181 ? 3.426 -1.583 -20.956 1.00 69.06 181 LEU A N 1
ATOM 1409 C CA . LEU A 1 181 ? 3.100 -0.479 -21.856 1.00 69.06 181 LEU A CA 1
ATOM 1410 C C . LEU A 1 181 ? 1.806 -0.866 -22.586 1.00 69.06 181 LEU A C 1
ATOM 1412 O O . LEU A 1 181 ? 1.778 -1.824 -23.361 1.00 69.06 181 LEU A O 1
ATOM 1416 N N . VAL A 1 182 ? 0.709 -0.172 -22.298 1.00 70.50 182 VAL A N 1
ATOM 1417 C CA . VAL A 1 182 ? -0.619 -0.470 -22.850 1.00 70.50 182 VAL A CA 1
ATOM 1418 C C . VAL A 1 182 ? -0.638 -0.269 -24.362 1.00 70.50 182 VAL A C 1
ATOM 1420 O O . VAL A 1 182 ? -1.227 -1.078 -25.073 1.00 70.50 182 VAL A O 1
ATOM 1423 N N . GLY A 1 183 ? 0.049 0.744 -24.883 1.00 72.69 183 GLY A N 1
ATOM 1424 C CA . GLY A 1 183 ? 0.215 0.969 -26.313 1.00 72.69 183 GLY A CA 1
ATOM 1425 C C . GLY A 1 183 ? 1.003 -0.147 -26.996 1.00 72.69 183 GLY A C 1
ATOM 1426 O O . GLY A 1 183 ? 0.678 -0.506 -28.128 1.00 72.69 183 GLY A O 1
ATOM 1427 N N . GLU A 1 184 ? 1.991 -0.743 -26.324 1.00 72.00 184 GLU A N 1
ATOM 1428 C CA . GLU A 1 184 ? 2.665 -1.954 -26.815 1.00 72.00 184 GLU A CA 1
ATOM 1429 C C . GLU A 1 184 ? 1.713 -3.156 -26.789 1.00 72.00 184 GLU A C 1
ATOM 1431 O O . GLU A 1 184 ? 1.602 -3.868 -27.787 1.00 72.00 184 GLU A O 1
ATOM 1436 N N . LEU A 1 185 ? 0.962 -3.355 -25.697 1.00 71.31 185 LEU A N 1
ATOM 1437 C CA . LEU A 1 185 ? -0.032 -4.429 -25.590 1.00 71.31 185 LEU A CA 1
ATOM 1438 C C . LEU A 1 185 ? -1.083 -4.331 -26.704 1.00 71.31 185 LEU A C 1
ATOM 1440 O O . LEU A 1 185 ? -1.365 -5.321 -27.377 1.00 71.31 185 LEU A O 1
ATOM 1444 N N . LEU A 1 186 ? -1.624 -3.135 -26.947 1.00 76.88 186 LEU A N 1
ATOM 1445 C CA . LEU A 1 186 ? -2.584 -2.878 -28.020 1.00 76.88 186 LEU A CA 1
ATOM 1446 C C . LEU A 1 186 ? -1.968 -3.130 -29.399 1.00 76.88 186 LEU A C 1
ATOM 1448 O O . LEU A 1 186 ? -2.616 -3.743 -30.251 1.00 76.88 186 LEU A O 1
ATOM 1452 N N . ARG A 1 187 ? -0.713 -2.714 -29.622 1.00 76.38 187 ARG A N 1
ATOM 1453 C CA . ARG A 1 187 ? 0.017 -3.011 -30.863 1.00 76.38 187 ARG A CA 1
ATOM 1454 C C . ARG A 1 187 ? 0.201 -4.512 -31.062 1.00 76.38 187 ARG A C 1
ATOM 1456 O O . ARG A 1 187 ? -0.047 -4.991 -32.164 1.00 76.38 187 ARG A O 1
ATOM 1463 N N . ALA A 1 188 ? 0.555 -5.260 -30.020 1.00 72.81 188 ALA A N 1
ATOM 1464 C CA . ALA A 1 188 ? 0.714 -6.711 -30.089 1.00 72.81 188 ALA A CA 1
ATOM 1465 C C . ALA A 1 188 ? -0.614 -7.443 -30.334 1.00 72.81 188 ALA A C 1
ATOM 1467 O O . ALA A 1 188 ? -0.672 -8.327 -31.188 1.00 72.81 188 ALA A O 1
ATOM 1468 N N . VAL A 1 189 ? -1.697 -7.041 -29.660 1.00 75.69 189 VAL A N 1
ATOM 1469 C CA . VAL A 1 189 ? -3.046 -7.580 -29.910 1.00 75.69 189 VAL A CA 1
ATOM 1470 C C . VAL A 1 189 ? -3.477 -7.301 -31.352 1.00 75.69 189 VAL A C 1
ATOM 1472 O O . VAL A 1 189 ? -3.955 -8.204 -32.035 1.00 75.69 189 VAL A O 1
ATOM 1475 N N . THR A 1 190 ? -3.248 -6.082 -31.848 1.00 81.25 190 THR A N 1
ATOM 1476 C CA . THR A 1 190 ? -3.586 -5.693 -33.227 1.00 81.25 190 THR A CA 1
ATOM 1477 C C . THR A 1 190 ? -2.750 -6.460 -34.250 1.00 81.25 190 THR A C 1
ATOM 1479 O O . THR A 1 190 ? -3.276 -6.932 -35.256 1.00 81.25 190 THR A O 1
ATOM 1482 N N . ALA A 1 191 ? -1.451 -6.619 -34.000 1.00 79.81 191 ALA A N 1
ATOM 1483 C CA . ALA A 1 191 ? -0.545 -7.386 -34.846 1.00 79.81 191 ALA A CA 1
ATOM 1484 C C . ALA A 1 191 ? -0.961 -8.864 -34.920 1.00 79.81 191 ALA A C 1
ATOM 1486 O O . ALA A 1 191 ? -1.085 -9.402 -36.017 1.00 79.81 191 ALA A O 1
ATOM 1487 N N . SER A 1 192 ? -1.286 -9.474 -33.773 1.00 79.19 192 SER A N 1
ATOM 1488 C CA . SER A 1 192 ? -1.814 -10.842 -33.686 1.00 79.19 192 SER A CA 1
ATOM 1489 C C . SER A 1 192 ? -3.134 -10.996 -34.451 1.00 79.19 192 SER A C 1
ATOM 1491 O O . SER A 1 192 ? -3.274 -11.897 -35.275 1.00 79.19 192 SER A O 1
ATOM 1493 N N . ALA A 1 193 ? -4.070 -10.056 -34.276 1.00 83.88 193 ALA A N 1
ATOM 1494 C CA . ALA A 1 193 ? -5.352 -10.064 -34.979 1.00 83.88 193 ALA A CA 1
ATOM 1495 C C . ALA A 1 193 ? -5.223 -9.853 -36.501 1.00 83.88 193 ALA A C 1
ATOM 1497 O O . ALA A 1 193 ? -6.090 -10.286 -37.255 1.00 83.88 193 ALA A O 1
ATOM 1498 N N . THR A 1 194 ? -4.158 -9.188 -36.960 1.00 91.75 194 THR A N 1
ATOM 1499 C CA . THR A 1 194 ? -3.937 -8.859 -38.381 1.00 91.75 194 THR A CA 1
ATOM 1500 C C . THR A 1 194 ? -2.880 -9.728 -39.065 1.00 91.75 194 THR A C 1
ATOM 1502 O O . THR A 1 194 ? -2.614 -9.528 -40.249 1.00 91.75 194 THR A O 1
ATOM 1505 N N . GLY A 1 195 ? -2.261 -10.673 -38.348 1.00 88.56 195 GLY A N 1
ATOM 1506 C CA . GLY A 1 195 ? -1.173 -11.513 -38.861 1.00 88.56 195 GLY A CA 1
ATOM 1507 C C . GLY A 1 195 ? 0.107 -10.745 -39.217 1.00 88.56 195 GLY A C 1
ATOM 1508 O O . GLY A 1 195 ? 0.949 -11.264 -39.949 1.00 88.56 195 GLY A O 1
ATOM 1509 N N . LYS A 1 196 ? 0.260 -9.500 -38.746 1.00 86.12 196 LYS A N 1
ATOM 1510 C CA . LYS A 1 196 ? 1.447 -8.677 -39.014 1.00 86.12 196 LYS A CA 1
ATOM 1511 C C . LYS A 1 196 ? 2.538 -8.955 -37.973 1.00 86.12 196 LYS A C 1
ATOM 1513 O O . LYS A 1 196 ? 2.218 -9.118 -36.797 1.00 86.12 196 LYS A O 1
ATOM 1518 N N . PRO A 1 197 ? 3.826 -8.964 -38.355 1.00 78.12 197 PRO A N 1
ATOM 1519 C CA . PRO A 1 197 ? 4.915 -9.065 -37.390 1.00 78.12 197 PRO A CA 1
ATOM 1520 C C . PRO A 1 197 ? 4.967 -7.819 -36.489 1.00 78.12 197 PRO A C 1
ATOM 1522 O O . PRO A 1 197 ? 4.788 -6.690 -36.954 1.00 78.12 197 PRO A O 1
ATOM 1525 N N . VAL A 1 198 ? 5.221 -8.017 -35.192 1.00 74.56 198 VAL A N 1
ATOM 1526 C CA . VAL A 1 198 ? 5.378 -6.930 -34.211 1.00 74.56 198 VAL A CA 1
ATOM 1527 C C . VAL A 1 198 ? 6.745 -6.272 -34.426 1.00 74.56 198 VAL A C 1
ATOM 1529 O O . VAL A 1 198 ? 7.763 -6.785 -33.982 1.00 74.56 198 VAL A O 1
ATOM 1532 N N . GLY A 1 199 ? 6.783 -5.142 -35.134 1.00 58.84 199 GLY A N 1
ATOM 1533 C CA . GLY A 1 199 ? 8.019 -4.408 -35.449 1.00 58.84 199 GLY A CA 1
ATOM 1534 C C . GLY A 1 199 ? 8.520 -3.450 -34.357 1.00 58.84 199 GLY A C 1
ATOM 1535 O O . GLY A 1 199 ? 9.225 -2.500 -34.678 1.00 58.84 199 GLY A O 1
ATOM 1536 N N . SER A 1 200 ? 8.113 -3.619 -33.096 1.00 52.31 200 SER A N 1
ATOM 1537 C CA . SER A 1 200 ? 8.420 -2.650 -32.034 1.00 52.31 200 SER A CA 1
ATOM 1538 C C . SER A 1 200 ? 9.821 -2.859 -31.432 1.00 52.31 200 SER A C 1
ATOM 1540 O O . SER A 1 200 ? 10.134 -3.980 -31.029 1.00 52.31 200 SER A O 1
ATOM 1542 N N . PRO A 1 201 ? 10.658 -1.806 -31.312 1.00 49.62 201 PRO A N 1
ATOM 1543 C CA . PRO A 1 201 ? 11.952 -1.876 -30.631 1.00 49.62 201 PRO A CA 1
ATOM 1544 C C . PRO A 1 201 ? 11.833 -1.945 -29.098 1.00 49.62 201 PRO A C 1
ATOM 1546 O O . PRO A 1 201 ? 12.800 -2.320 -28.434 1.00 49.62 201 PRO A O 1
ATOM 1549 N N . PHE A 1 202 ? 10.669 -1.622 -28.518 1.00 46.38 202 PHE A N 1
ATOM 1550 C CA . PHE A 1 202 ? 10.435 -1.779 -27.084 1.00 46.38 202 PHE A CA 1
ATOM 1551 C C . PHE A 1 202 ? 9.918 -3.189 -26.793 1.00 46.38 202 PHE A C 1
ATOM 1553 O O . PHE A 1 202 ? 8.831 -3.592 -27.207 1.00 46.38 202 PHE A O 1
ATOM 1560 N N . ARG A 1 203 ? 10.753 -3.963 -26.095 1.00 49.19 203 ARG A N 1
ATOM 1561 C CA . ARG A 1 203 ? 10.527 -5.369 -25.764 1.00 49.19 203 ARG A CA 1
ATOM 1562 C C . ARG A 1 203 ? 9.327 -5.535 -24.828 1.00 49.19 203 ARG A C 1
ATOM 1564 O O . ARG A 1 203 ? 9.480 -5.637 -23.621 1.00 49.19 203 ARG A O 1
ATOM 1571 N N . LEU A 1 204 ? 8.148 -5.728 -25.412 1.00 48.19 204 LEU A N 1
ATOM 1572 C CA . LEU A 1 204 ? 7.049 -6.487 -24.791 1.00 48.19 204 LEU A CA 1
ATOM 1573 C C . LEU A 1 204 ? 7.481 -7.922 -24.424 1.00 48.19 204 LEU A C 1
ATOM 1575 O O . LEU A 1 204 ? 6.780 -8.631 -23.703 1.00 48.19 204 LEU A O 1
ATOM 1579 N N . SER A 1 205 ? 8.645 -8.336 -24.937 1.00 48.19 205 SER A N 1
ATOM 1580 C CA . SER A 1 205 ? 9.277 -9.609 -24.654 1.00 48.19 205 SER A CA 1
ATOM 1581 C C . SER A 1 205 ? 9.398 -9.826 -23.143 1.00 48.19 205 SER A C 1
ATOM 1583 O O . SER A 1 205 ? 8.936 -10.847 -22.688 1.00 48.19 205 SER A O 1
ATOM 1585 N N . THR A 1 206 ? 9.763 -8.865 -22.291 1.00 54.38 206 THR A N 1
ATOM 1586 C CA . THR A 1 206 ? 9.870 -9.135 -20.837 1.00 54.38 206 THR A CA 1
ATOM 1587 C C . THR A 1 206 ? 8.568 -9.500 -20.111 1.00 54.38 206 THR A C 1
ATOM 1589 O O . THR A 1 206 ? 8.642 -9.895 -18.959 1.00 54.38 206 THR A O 1
ATOM 1592 N N . LEU A 1 207 ? 7.375 -9.397 -20.706 1.00 52.34 207 LEU A N 1
ATOM 1593 C CA . LEU A 1 207 ? 6.130 -9.898 -20.085 1.00 52.34 207 LEU A CA 1
ATOM 1594 C C . LEU A 1 207 ? 5.653 -11.227 -20.672 1.00 52.34 207 LEU A C 1
ATOM 1596 O O . LEU A 1 207 ? 4.941 -11.968 -19.994 1.00 52.34 207 LEU A O 1
ATOM 1600 N N . LEU A 1 208 ? 6.003 -11.513 -21.924 1.00 57.59 208 LEU A N 1
ATOM 1601 C CA . LEU A 1 208 ? 5.618 -12.741 -22.629 1.00 57.59 208 LEU A CA 1
ATOM 1602 C C . LEU A 1 208 ? 6.779 -13.734 -22.762 1.00 57.59 208 LEU A C 1
ATOM 1604 O O . LEU A 1 208 ? 6.557 -14.898 -23.089 1.00 57.59 208 LEU A O 1
ATOM 1608 N N . ASP A 1 209 ? 7.998 -13.286 -22.490 1.00 64.06 209 ASP A N 1
ATOM 1609 C CA . ASP A 1 209 ? 9.193 -14.102 -22.416 1.00 64.06 209 ASP A CA 1
ATOM 1610 C C . ASP A 1 209 ? 9.050 -15.012 -21.209 1.00 64.06 209 ASP A C 1
ATOM 1612 O O . ASP A 1 209 ? 8.618 -14.630 -20.124 1.00 64.06 209 ASP A O 1
ATOM 1616 N N . THR A 1 210 ? 9.466 -16.253 -21.387 1.00 70.75 210 THR A N 1
ATOM 1617 C CA . THR A 1 210 ? 9.569 -17.225 -20.300 1.00 70.75 210 THR A CA 1
ATOM 1618 C C . THR A 1 210 ? 10.867 -17.051 -19.507 1.00 70.75 210 THR A C 1
ATOM 1620 O O . THR A 1 210 ? 11.327 -17.992 -18.857 1.00 70.75 210 THR A O 1
ATOM 1623 N N . ASP A 1 211 ? 11.515 -15.888 -19.608 1.00 80.75 211 ASP A N 1
ATOM 1624 C CA . ASP A 1 211 ? 12.772 -15.625 -18.926 1.00 80.75 211 ASP A CA 1
ATOM 1625 C C . ASP A 1 211 ? 12.552 -15.344 -17.428 1.00 80.75 211 ASP A C 1
ATOM 1627 O O . ASP A 1 211 ? 11.438 -15.150 -16.929 1.00 80.75 211 ASP A O 1
ATOM 1631 N N . ARG A 1 212 ? 13.640 -15.395 -16.654 1.00 82.69 212 ARG A N 1
ATOM 1632 C CA . ARG A 1 212 ? 13.562 -15.196 -15.198 1.00 82.69 212 ARG A CA 1
ATOM 1633 C C . ARG A 1 212 ? 13.096 -13.784 -14.840 1.00 82.69 212 ARG A C 1
ATOM 1635 O O . ARG A 1 212 ? 12.467 -13.613 -13.801 1.00 82.69 212 ARG A O 1
ATOM 1642 N N . THR A 1 213 ? 13.395 -12.801 -15.682 1.00 78.12 213 THR A N 1
ATOM 1643 C CA . THR A 1 213 ? 13.049 -11.391 -15.479 1.00 78.12 213 THR A CA 1
ATOM 1644 C C . THR A 1 213 ? 11.539 -11.189 -15.571 1.00 78.12 213 THR A C 1
ATOM 1646 O O . THR A 1 213 ? 10.938 -10.606 -14.668 1.00 78.12 213 THR A O 1
ATOM 1649 N N . ALA A 1 214 ? 10.905 -11.777 -16.584 1.00 75.88 214 ALA A N 1
ATOM 1650 C CA . ALA A 1 214 ? 9.461 -11.772 -16.764 1.00 75.88 214 ALA A CA 1
ATOM 1651 C C . ALA A 1 214 ? 8.716 -12.367 -15.572 1.00 75.88 214 ALA A C 1
ATOM 1653 O O . ALA A 1 214 ? 7.756 -11.781 -15.066 1.00 75.88 214 ALA A O 1
ATOM 1654 N N . LEU A 1 215 ? 9.189 -13.512 -15.070 1.00 80.75 215 LEU A N 1
ATOM 1655 C CA . LEU A 1 215 ? 8.608 -14.154 -13.891 1.00 80.75 215 LEU A CA 1
ATOM 1656 C C . LEU A 1 215 ? 8.685 -13.255 -12.650 1.00 80.75 215 LEU A C 1
ATOM 1658 O O . LEU A 1 215 ? 7.730 -13.211 -11.872 1.00 80.75 215 LEU A O 1
ATOM 1662 N N . VAL A 1 216 ? 9.788 -12.520 -12.472 1.00 83.56 216 VAL A N 1
ATOM 1663 C CA . VAL A 1 216 ? 9.936 -11.566 -11.363 1.00 83.56 216 VAL A CA 1
ATOM 1664 C C . VAL A 1 216 ? 8.956 -10.403 -11.507 1.00 83.56 216 VAL A C 1
ATOM 1666 O O . VAL A 1 216 ? 8.270 -10.081 -10.537 1.00 83.56 216 VAL A O 1
ATOM 1669 N N . HIS A 1 217 ? 8.819 -9.827 -12.702 1.00 81.50 217 HIS A N 1
ATOM 1670 C CA . HIS A 1 217 ? 7.861 -8.749 -12.953 1.00 81.50 217 HIS A CA 1
ATOM 1671 C C . HIS A 1 217 ? 6.417 -9.180 -12.694 1.00 81.50 217 HIS A C 1
ATOM 1673 O O . HIS A 1 217 ? 5.688 -8.496 -11.975 1.00 81.50 217 HIS A O 1
ATOM 1679 N N . TRP A 1 218 ? 6.016 -10.354 -13.188 1.00 81.62 218 TRP A N 1
ATOM 1680 C CA . TRP A 1 218 ? 4.690 -10.900 -12.905 1.00 81.62 218 TRP A CA 1
ATOM 1681 C C . TRP A 1 218 ? 4.476 -11.153 -11.415 1.00 81.62 218 TRP A C 1
ATOM 1683 O O . TRP A 1 218 ? 3.412 -10.825 -10.887 1.00 81.62 218 TRP A O 1
ATOM 1693 N N . ALA A 1 219 ? 5.479 -11.685 -10.714 1.00 85.69 219 ALA A N 1
ATOM 1694 C CA . ALA A 1 219 ? 5.397 -11.884 -9.272 1.00 85.69 219 ALA A CA 1
ATOM 1695 C C . ALA A 1 219 ? 5.225 -10.551 -8.520 1.00 85.69 219 ALA A C 1
ATOM 1697 O O . ALA A 1 219 ? 4.386 -10.469 -7.620 1.00 85.69 219 ALA A O 1
ATOM 1698 N N . GLN A 1 220 ? 5.955 -9.500 -8.912 1.00 85.50 220 GLN A N 1
ATOM 1699 C CA . GLN A 1 220 ? 5.824 -8.150 -8.352 1.00 85.50 220 GLN A CA 1
ATOM 1700 C C . GLN A 1 220 ? 4.432 -7.564 -8.603 1.00 85.50 220 GLN A C 1
ATOM 1702 O O . GLN A 1 220 ? 3.791 -7.079 -7.668 1.00 85.50 220 GLN A O 1
ATOM 1707 N N . THR A 1 221 ? 3.927 -7.665 -9.835 1.00 83.69 221 THR A N 1
ATOM 1708 C CA . THR A 1 221 ? 2.575 -7.224 -10.191 1.00 83.69 221 THR A CA 1
ATOM 1709 C C . THR A 1 221 ? 1.518 -7.959 -9.373 1.00 83.69 221 THR A C 1
ATOM 1711 O O . THR A 1 221 ? 0.690 -7.323 -8.723 1.00 83.69 221 THR A O 1
ATOM 1714 N N . VAL A 1 222 ? 1.554 -9.295 -9.347 1.00 86.31 222 VAL A N 1
ATOM 1715 C CA . VAL A 1 222 ? 0.598 -10.113 -8.583 1.00 86.31 222 VAL A CA 1
ATOM 1716 C C . VAL A 1 222 ? 0.633 -9.745 -7.105 1.00 86.31 222 VAL A C 1
ATOM 1718 O O . VAL A 1 222 ? -0.416 -9.613 -6.472 1.00 86.31 222 VAL A O 1
ATOM 1721 N N . LEU A 1 223 ? 1.828 -9.533 -6.557 1.00 87.81 223 LEU A N 1
ATOM 1722 C CA . LEU A 1 223 ? 2.000 -9.128 -5.174 1.00 87.81 223 LEU A CA 1
ATOM 1723 C C . LEU A 1 223 ? 1.378 -7.755 -4.888 1.00 87.81 223 LEU A C 1
ATOM 1725 O O . LEU A 1 223 ? 0.642 -7.606 -3.910 1.00 87.81 223 LEU A O 1
ATOM 1729 N N . TRP A 1 224 ? 1.633 -6.765 -5.742 1.00 88.31 224 TRP A N 1
ATOM 1730 C CA . TRP A 1 224 ? 1.037 -5.436 -5.621 1.00 88.31 224 TRP A CA 1
ATOM 1731 C C . TRP A 1 224 ? -0.495 -5.511 -5.626 1.00 88.31 224 TRP A C 1
ATOM 1733 O O . TRP A 1 224 ? -1.145 -5.010 -4.705 1.00 88.31 224 TRP A O 1
ATOM 1743 N N . LEU A 1 225 ? -1.077 -6.244 -6.583 1.00 88.00 225 LEU A N 1
ATOM 1744 C CA . LEU A 1 225 ? -2.525 -6.470 -6.655 1.00 88.00 225 LEU A CA 1
ATOM 1745 C C . LEU A 1 225 ? -3.058 -7.181 -5.407 1.00 88.00 225 LEU A C 1
ATOM 1747 O O . LEU A 1 225 ? -4.119 -6.820 -4.891 1.00 88.00 225 LEU A O 1
ATOM 1751 N N . ALA A 1 226 ? -2.317 -8.158 -4.880 1.00 88.62 226 ALA A N 1
ATOM 1752 C CA . ALA A 1 226 ? -2.695 -8.880 -3.673 1.00 88.62 226 ALA A CA 1
ATOM 1753 C C . ALA A 1 226 ? -2.745 -7.962 -2.440 1.00 88.62 226 ALA A C 1
ATOM 1755 O O . ALA A 1 226 ? -3.672 -8.089 -1.635 1.00 88.62 226 ALA A O 1
ATOM 1756 N N . VAL A 1 227 ? -1.809 -7.014 -2.296 1.00 90.88 227 VAL A N 1
ATOM 1757 C CA . VAL A 1 227 ? -1.825 -6.012 -1.212 1.00 90.88 227 VAL A CA 1
ATOM 1758 C C . VAL A 1 227 ? -3.086 -5.149 -1.293 1.00 90.88 227 VAL A C 1
ATOM 1760 O O . VAL A 1 227 ? -3.811 -5.018 -0.301 1.00 90.88 227 VAL A O 1
ATOM 1763 N N . LEU A 1 228 ? -3.392 -4.601 -2.472 1.00 91.88 228 LEU A N 1
ATOM 1764 C CA . LEU A 1 228 ? -4.556 -3.729 -2.665 1.00 91.88 228 LEU A CA 1
ATOM 1765 C C . LEU A 1 228 ? -5.873 -4.480 -2.470 1.00 91.88 228 LEU A C 1
ATOM 1767 O O . LEU A 1 228 ? -6.745 -4.021 -1.727 1.00 91.88 228 LEU A O 1
ATOM 1771 N N . GLY A 1 229 ? -5.983 -5.671 -3.061 1.00 89.62 229 GLY A N 1
ATOM 1772 C CA . GLY A 1 229 ? -7.148 -6.538 -2.916 1.00 89.62 229 GLY A CA 1
ATOM 1773 C C . GLY A 1 229 ? -7.369 -6.981 -1.474 1.00 89.62 229 GLY A C 1
ATOM 1774 O O . GLY A 1 229 ? -8.503 -6.961 -0.992 1.00 89.62 229 GLY A O 1
ATOM 1775 N N . ALA A 1 230 ? -6.300 -7.306 -0.739 1.00 91.31 230 ALA A N 1
ATOM 1776 C CA . ALA A 1 230 ? -6.392 -7.642 0.677 1.00 91.31 230 ALA A CA 1
ATOM 1777 C C . ALA A 1 230 ? -6.894 -6.456 1.514 1.00 91.31 230 ALA A C 1
ATOM 1779 O O . ALA A 1 230 ? -7.764 -6.648 2.370 1.00 91.31 230 ALA A O 1
ATOM 1780 N N . CYS A 1 231 ? -6.395 -5.240 1.262 1.00 93.31 231 CYS A N 1
ATOM 1781 C CA . CYS A 1 231 ? -6.845 -4.015 1.930 1.00 93.31 231 CYS A CA 1
ATOM 1782 C C . CYS A 1 231 ? -8.324 -3.720 1.653 1.00 93.31 231 CYS A C 1
ATOM 1784 O O . CYS A 1 231 ? -9.089 -3.497 2.597 1.00 93.31 231 CYS A O 1
ATOM 1786 N N . LEU A 1 232 ? -8.745 -3.792 0.387 1.00 91.56 232 LEU A N 1
ATOM 1787 C CA . LEU A 1 232 ? -10.133 -3.563 -0.015 1.00 91.56 232 LEU A CA 1
ATOM 1788 C C . LEU A 1 232 ? -11.068 -4.607 0.615 1.00 91.56 232 LEU A C 1
ATOM 1790 O O . LEU A 1 232 ? -12.052 -4.259 1.270 1.00 91.56 232 LEU A O 1
ATOM 1794 N N . ALA A 1 233 ? -10.706 -5.891 0.539 1.00 89.88 233 ALA A N 1
ATOM 1795 C CA . ALA A 1 233 ? -11.468 -6.972 1.157 1.00 89.88 233 ALA A CA 1
ATOM 1796 C C . ALA A 1 233 ? -11.551 -6.835 2.688 1.00 89.88 233 ALA A C 1
ATOM 1798 O O . ALA A 1 233 ? -12.604 -7.089 3.278 1.00 89.88 233 ALA A O 1
ATOM 1799 N N . ALA A 1 234 ? -10.465 -6.425 3.351 1.00 90.81 234 ALA A N 1
ATOM 1800 C CA . ALA A 1 234 ? -10.460 -6.189 4.791 1.00 90.81 234 ALA A CA 1
ATOM 1801 C C . ALA A 1 234 ? -11.376 -5.019 5.190 1.00 90.81 234 ALA A C 1
ATOM 1803 O O . ALA A 1 234 ? -12.061 -5.121 6.212 1.00 90.81 234 ALA A O 1
ATOM 1804 N N . ARG A 1 235 ? -11.444 -3.948 4.383 1.00 90.75 235 ARG A N 1
ATOM 1805 C CA . ARG A 1 235 ? -12.385 -2.832 4.593 1.00 90.75 235 ARG A CA 1
ATOM 1806 C C . ARG A 1 235 ? -13.838 -3.242 4.394 1.00 90.75 235 ARG A C 1
ATOM 1808 O O . ARG A 1 235 ? -14.672 -2.917 5.235 1.00 90.75 235 ARG A O 1
ATOM 1815 N N . HIS A 1 236 ? -14.148 -3.990 3.336 1.00 89.69 236 HIS A N 1
ATOM 1816 C CA . HIS A 1 236 ? -15.513 -4.477 3.115 1.00 89.69 236 HIS A CA 1
ATOM 1817 C C . HIS A 1 236 ? -15.977 -5.385 4.256 1.00 89.69 236 HIS A C 1
ATOM 1819 O O . HIS A 1 236 ? -17.060 -5.178 4.806 1.00 89.69 236 HIS A O 1
ATOM 1825 N N . ARG A 1 237 ? -15.122 -6.319 4.697 1.00 88.69 237 ARG A N 1
ATOM 1826 C CA . ARG A 1 237 ? -15.423 -7.189 5.845 1.00 88.69 237 ARG A CA 1
ATOM 1827 C C . ARG A 1 237 ? -15.643 -6.398 7.131 1.00 88.69 237 ARG A C 1
ATOM 1829 O O . ARG A 1 237 ? -16.563 -6.717 7.874 1.00 88.69 237 ARG A O 1
ATOM 1836 N N . SER A 1 238 ? -14.837 -5.367 7.399 1.00 88.44 238 SER A N 1
ATOM 1837 C CA . SER A 1 238 ? -15.016 -4.529 8.594 1.00 88.44 238 SER A CA 1
ATOM 1838 C C . SER A 1 238 ? -16.261 -3.639 8.531 1.00 88.44 238 SER A C 1
ATOM 1840 O O . SER A 1 238 ? -16.674 -3.106 9.555 1.00 88.44 238 SER A O 1
ATOM 1842 N N . ALA A 1 239 ? -16.856 -3.472 7.348 1.00 86.94 239 ALA A N 1
ATOM 1843 C CA . ALA A 1 239 ? -18.137 -2.804 7.138 1.00 86.94 239 ALA A CA 1
ATOM 1844 C C . ALA A 1 239 ? -19.333 -3.781 7.071 1.00 86.94 239 ALA A C 1
ATOM 1846 O O . ALA A 1 239 ? -20.448 -3.343 6.812 1.00 86.94 239 ALA A O 1
ATOM 1847 N N . GLY A 1 240 ? -19.123 -5.084 7.301 1.00 88.88 240 GLY A N 1
ATOM 1848 C CA . GLY A 1 240 ? -20.187 -6.097 7.275 1.00 88.88 240 GLY A CA 1
ATOM 1849 C C . GLY A 1 240 ? -20.537 -6.634 5.882 1.00 88.88 240 GLY A C 1
ATOM 1850 O O . GLY A 1 240 ? -21.418 -7.480 5.759 1.00 88.88 240 GLY A O 1
ATOM 1851 N N . PHE A 1 241 ? -19.832 -6.214 4.828 1.00 84.06 241 PHE A N 1
ATOM 1852 C CA . PHE A 1 241 ? -20.039 -6.724 3.472 1.00 84.06 241 PHE A CA 1
ATOM 1853 C C . PHE A 1 241 ? -19.226 -8.008 3.256 1.00 84.06 241 PHE A C 1
ATOM 1855 O O . PHE A 1 241 ? -18.021 -7.966 3.000 1.00 84.06 241 PHE A O 1
ATOM 1862 N N . SER A 1 242 ? -19.877 -9.169 3.360 1.00 82.50 242 SER A N 1
ATOM 1863 C CA . SER A 1 242 ? -19.267 -10.490 3.120 1.00 82.50 242 SER A CA 1
ATOM 1864 C C . SER A 1 242 ? -19.705 -11.150 1.804 1.00 82.50 242 SER A C 1
ATOM 1866 O O . SER A 1 242 ? -19.302 -12.281 1.516 1.00 82.50 242 SER A O 1
ATOM 1868 N N . SER A 1 243 ? -20.502 -10.461 0.980 1.00 88.38 243 SER A N 1
ATOM 1869 C CA . SER A 1 243 ? -21.086 -11.054 -0.224 1.00 88.38 243 SER A CA 1
ATOM 1870 C C . SER A 1 243 ? -20.025 -11.408 -1.287 1.00 88.38 243 SER A C 1
ATOM 1872 O O . SER A 1 243 ? -18.991 -10.742 -1.406 1.00 88.38 243 SER A O 1
ATOM 1874 N N . PRO A 1 244 ? -20.242 -12.466 -2.093 1.00 82.81 244 PRO A N 1
ATOM 1875 C CA . PRO A 1 244 ? -19.394 -12.770 -3.249 1.00 82.81 244 PRO A CA 1
ATOM 1876 C C . PRO A 1 244 ? -19.322 -11.606 -4.252 1.00 82.81 244 PRO A C 1
ATOM 1878 O O . PRO A 1 244 ? -18.257 -11.371 -4.814 1.00 82.81 244 PRO A O 1
ATOM 1881 N N . ALA A 1 245 ? -20.391 -10.815 -4.391 1.00 79.62 245 ALA A N 1
ATOM 1882 C CA . ALA A 1 245 ? -20.399 -9.608 -5.218 1.00 79.62 245 ALA A CA 1
ATOM 1883 C C . ALA A 1 245 ? -19.371 -8.562 -4.749 1.00 79.62 245 ALA A C 1
ATOM 1885 O O . ALA A 1 245 ? -18.641 -8.014 -5.569 1.00 79.62 245 ALA A O 1
ATOM 1886 N N . ALA A 1 246 ? -19.233 -8.343 -3.434 1.00 76.81 246 ALA A N 1
ATOM 1887 C CA . ALA A 1 246 ? -18.216 -7.438 -2.894 1.00 76.81 246 ALA A CA 1
ATOM 1888 C C . ALA A 1 246 ? -16.787 -7.926 -3.196 1.00 76.81 246 ALA A C 1
ATOM 1890 O O . ALA A 1 246 ? -15.893 -7.123 -3.451 1.00 76.81 246 ALA A O 1
ATOM 1891 N N . ARG A 1 247 ? -16.565 -9.249 -3.220 1.00 79.88 247 ARG A N 1
ATOM 1892 C CA . ARG A 1 247 ? -15.272 -9.837 -3.610 1.00 79.88 247 ARG A CA 1
ATOM 1893 C C . ARG A 1 247 ? -14.980 -9.652 -5.099 1.00 79.88 247 ARG A C 1
ATOM 1895 O O . ARG A 1 247 ? -13.858 -9.296 -5.442 1.00 79.88 247 ARG A O 1
ATOM 1902 N N . ALA A 1 248 ? -15.975 -9.861 -5.960 1.00 77.94 248 ALA A N 1
ATOM 1903 C CA . ALA A 1 248 ? -15.843 -9.649 -7.400 1.00 77.94 248 ALA A CA 1
ATOM 1904 C C . ALA A 1 248 ? -15.579 -8.173 -7.735 1.00 77.94 248 ALA A C 1
ATOM 1906 O O . ALA A 1 248 ? -14.672 -7.872 -8.503 1.00 77.94 248 ALA A O 1
ATOM 1907 N N . MET A 1 249 ? -16.304 -7.254 -7.091 1.00 78.25 249 MET A N 1
ATOM 1908 C CA . MET A 1 249 ? -16.093 -5.811 -7.229 1.00 78.25 249 MET A CA 1
ATOM 1909 C C . MET A 1 249 ? -14.699 -5.396 -6.754 1.00 78.25 249 MET A C 1
ATOM 1911 O O . MET A 1 249 ? -14.035 -4.607 -7.420 1.00 78.25 249 MET A O 1
ATOM 1915 N N . ALA A 1 250 ? -14.219 -5.974 -5.647 1.00 76.94 250 ALA A N 1
ATOM 1916 C CA . ALA A 1 250 ? -12.869 -5.716 -5.171 1.00 76.94 250 ALA A CA 1
ATOM 1917 C C . ALA A 1 250 ? -11.801 -6.182 -6.172 1.00 76.94 250 ALA A C 1
ATOM 1919 O O . ALA A 1 250 ? -10.858 -5.446 -6.449 1.00 76.94 250 ALA A O 1
ATOM 1920 N N . LEU A 1 251 ? -11.968 -7.376 -6.747 1.00 79.94 251 LEU A N 1
ATOM 1921 C CA . LEU A 1 251 ? -11.062 -7.899 -7.769 1.00 79.94 251 LEU A CA 1
ATOM 1922 C C . LEU A 1 251 ? -11.075 -7.033 -9.038 1.00 79.94 251 LEU A C 1
ATOM 1924 O O . LEU A 1 251 ? -10.017 -6.645 -9.523 1.00 79.94 251 LEU A O 1
ATOM 1928 N N . ALA A 1 252 ? -12.264 -6.691 -9.542 1.00 77.25 252 ALA A N 1
ATOM 1929 C CA . ALA A 1 252 ? -12.428 -5.845 -10.722 1.00 77.25 252 ALA A CA 1
ATOM 1930 C C . ALA A 1 252 ? -11.827 -4.448 -10.510 1.00 77.25 252 ALA A C 1
ATOM 1932 O O . ALA A 1 252 ? -11.141 -3.923 -11.382 1.00 77.25 252 ALA A O 1
ATOM 1933 N N . GLY A 1 253 ? -12.025 -3.872 -9.324 1.00 78.38 253 GLY A N 1
ATOM 1934 C CA . GLY A 1 253 ? -11.450 -2.588 -8.955 1.00 78.38 253 GLY A CA 1
ATOM 1935 C C . GLY A 1 253 ? -9.921 -2.602 -8.909 1.00 78.38 253 GLY A C 1
ATOM 1936 O O . GLY A 1 253 ? -9.280 -1.686 -9.412 1.00 78.38 253 GLY A O 1
ATOM 1937 N N . VAL A 1 254 ? -9.324 -3.667 -8.372 1.00 78.62 254 VAL A N 1
ATOM 1938 C CA . VAL A 1 254 ? -7.863 -3.850 -8.354 1.00 78.62 254 VAL A CA 1
ATOM 1939 C C . VAL A 1 254 ? -7.294 -3.994 -9.768 1.00 78.62 254 VAL A C 1
ATOM 1941 O O . VAL A 1 254 ? -6.262 -3.402 -10.074 1.00 78.62 254 VAL A O 1
ATOM 1944 N N . LEU A 1 255 ? -7.984 -4.720 -10.650 1.00 79.44 255 LEU A N 1
ATOM 1945 C CA . LEU A 1 255 ? -7.601 -4.822 -12.061 1.00 79.44 255 LEU A CA 1
ATOM 1946 C C . LEU A 1 255 ? -7.714 -3.475 -12.788 1.00 79.44 255 LEU A C 1
ATOM 1948 O O . LEU A 1 255 ? -6.838 -3.131 -13.576 1.00 79.44 255 LEU A O 1
ATOM 1952 N N . LEU A 1 256 ? -8.743 -2.675 -12.500 1.00 78.50 256 LEU A N 1
ATOM 1953 C CA . LEU A 1 256 ? -8.868 -1.328 -13.060 1.00 78.50 256 LEU A CA 1
ATOM 1954 C C . LEU A 1 256 ? -7.714 -0.418 -12.613 1.00 78.50 256 LEU A C 1
ATOM 1956 O O . LEU A 1 256 ? -7.143 0.300 -13.430 1.00 78.50 256 LEU A O 1
ATOM 1960 N N . VAL A 1 257 ? -7.347 -0.476 -11.330 1.00 77.88 257 VAL A N 1
ATOM 1961 C CA . VAL A 1 257 ? -6.193 0.253 -10.780 1.00 77.88 257 VAL A CA 1
ATOM 1962 C C . VAL A 1 257 ? -4.903 -0.136 -11.497 1.00 77.88 257 VAL A C 1
ATOM 1964 O O . VAL A 1 257 ? -4.108 0.739 -11.827 1.00 77.88 257 VAL A O 1
ATOM 1967 N N . PHE A 1 258 ? -4.710 -1.426 -11.772 1.00 79.12 258 PHE A N 1
ATOM 1968 C CA . PHE A 1 258 ? -3.566 -1.911 -12.536 1.00 79.12 258 PHE A CA 1
ATOM 1969 C C . PHE A 1 258 ? -3.505 -1.325 -13.938 1.00 79.12 258 PHE A C 1
ATOM 1971 O O . PHE A 1 258 ? -2.492 -0.745 -14.312 1.00 79.12 258 PHE A O 1
ATOM 1978 N N . LEU A 1 259 ? -4.606 -1.421 -14.683 1.00 77.00 259 LEU A N 1
ATOM 1979 C CA . LEU A 1 259 ? -4.675 -0.904 -16.045 1.00 77.00 259 LEU A CA 1
ATOM 1980 C C . LEU A 1 259 ? -4.406 0.604 -16.082 1.00 77.00 259 LEU A C 1
ATOM 1982 O O . LEU A 1 259 ? -3.644 1.070 -16.924 1.00 77.00 259 LEU A O 1
ATOM 1986 N N . LEU A 1 260 ? -4.973 1.365 -15.141 1.00 76.44 260 LEU A N 1
ATOM 1987 C CA . LEU A 1 260 ? -4.714 2.801 -15.028 1.00 76.44 260 LEU A CA 1
ATOM 1988 C C . LEU A 1 260 ? -3.251 3.099 -14.692 1.00 76.44 260 LEU A C 1
ATOM 1990 O O . LEU A 1 260 ? -2.667 3.995 -15.297 1.00 76.44 260 LEU A O 1
ATOM 1994 N N . ALA A 1 261 ? -2.645 2.343 -13.775 1.00 74.00 261 ALA A N 1
ATOM 1995 C CA . ALA A 1 261 ? -1.229 2.490 -13.452 1.00 74.00 261 ALA A CA 1
ATOM 1996 C C . ALA A 1 261 ? -0.344 2.223 -14.680 1.00 74.00 261 ALA A C 1
ATOM 1998 O O . ALA A 1 261 ? 0.553 3.014 -14.954 1.00 74.00 261 ALA A O 1
ATOM 1999 N N . SER A 1 262 ? -0.642 1.179 -15.458 1.00 75.06 262 SER A N 1
ATOM 2000 C CA . SER A 1 262 ? 0.053 0.858 -16.709 1.00 75.06 262 SER A CA 1
ATOM 2001 C C . SER A 1 262 ? -0.038 1.989 -17.741 1.00 75.06 262 SER A C 1
ATOM 2003 O O . SER A 1 262 ? 0.991 2.418 -18.261 1.00 75.06 262 SER A O 1
ATOM 2005 N N . VAL A 1 263 ? -1.241 2.532 -17.982 1.00 76.62 263 VAL A N 1
ATOM 2006 C CA . VAL A 1 263 ? -1.440 3.671 -18.904 1.00 76.62 263 VAL A CA 1
ATOM 2007 C C . VAL A 1 263 ? -0.651 4.897 -18.446 1.00 76.62 263 VAL A C 1
ATOM 2009 O O . VAL A 1 263 ? -0.012 5.568 -19.251 1.00 76.62 263 VAL A O 1
ATOM 2012 N N . ILE A 1 264 ? -0.689 5.207 -17.151 1.00 74.06 264 ILE A N 1
ATOM 2013 C CA . ILE A 1 264 ? -0.037 6.402 -16.608 1.00 74.06 264 ILE A CA 1
ATOM 2014 C C . ILE A 1 264 ? 1.473 6.264 -16.654 1.00 74.06 264 ILE A C 1
ATOM 2016 O O . ILE A 1 264 ? 2.153 7.221 -17.007 1.00 74.06 264 ILE A O 1
ATOM 2020 N N . THR A 1 265 ? 2.002 5.085 -16.344 1.00 72.62 265 THR A N 1
ATOM 2021 C CA . THR A 1 265 ? 3.431 4.825 -16.475 1.00 72.62 265 THR A CA 1
ATOM 2022 C C . THR A 1 265 ? 3.899 4.966 -17.917 1.00 72.62 265 THR A C 1
ATOM 2024 O O . THR A 1 265 ? 4.935 5.582 -18.144 1.00 72.62 265 THR A O 1
ATOM 2027 N N . GLU A 1 266 ? 3.136 4.470 -18.890 1.00 78.19 266 GLU A N 1
ATOM 2028 C CA . GLU A 1 266 ? 3.453 4.673 -20.304 1.00 78.19 266 GLU A CA 1
ATOM 2029 C C . GLU A 1 266 ? 3.399 6.151 -20.701 1.00 78.19 266 GLU A C 1
ATOM 2031 O O . GLU A 1 266 ? 4.329 6.655 -21.328 1.00 78.19 266 GLU A O 1
ATOM 2036 N N . TRP A 1 267 ? 2.341 6.865 -20.312 1.00 76.50 267 TRP A N 1
ATOM 2037 C CA . TRP A 1 267 ? 2.147 8.255 -20.716 1.00 76.50 267 TRP A CA 1
ATOM 2038 C C . TRP A 1 267 ? 3.157 9.203 -20.059 1.00 76.50 267 TRP A C 1
ATOM 2040 O O . TRP A 1 267 ? 3.809 9.989 -20.746 1.00 76.50 267 TRP A O 1
ATOM 2050 N N . VAL A 1 268 ? 3.325 9.110 -18.737 1.00 75.06 268 VAL A N 1
ATOM 2051 C CA . VAL A 1 268 ? 4.273 9.935 -17.974 1.00 75.06 268 VAL A CA 1
ATOM 2052 C C . VAL A 1 268 ? 5.705 9.529 -18.295 1.00 75.06 268 VAL A C 1
ATOM 2054 O O . VAL A 1 268 ? 6.520 10.393 -18.604 1.00 75.06 268 VAL A O 1
ATOM 2057 N N . GLY A 1 269 ? 6.006 8.228 -18.265 1.00 71.62 269 GLY A N 1
ATOM 2058 C CA . GLY A 1 269 ? 7.340 7.714 -18.562 1.00 71.62 269 GLY A CA 1
ATOM 2059 C C . GLY A 1 269 ? 7.771 8.064 -19.983 1.00 71.62 269 GLY A C 1
ATOM 2060 O O . GLY A 1 269 ? 8.844 8.627 -20.165 1.00 71.62 269 GLY A O 1
ATOM 2061 N N . GLY A 1 270 ? 6.908 7.827 -20.975 1.00 73.19 270 GLY A N 1
ATOM 2062 C CA . GLY A 1 270 ? 7.184 8.172 -22.369 1.00 73.19 270 GLY A CA 1
ATOM 2063 C C . GLY A 1 270 ? 7.377 9.674 -22.587 1.00 73.19 270 GLY A C 1
ATOM 2064 O O . GLY A 1 270 ? 8.316 10.072 -23.270 1.00 73.19 270 GLY A O 1
ATOM 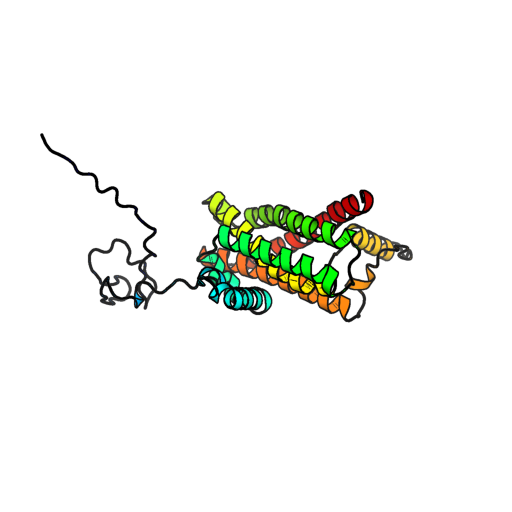2065 N N . SER A 1 271 ? 6.543 10.514 -21.964 1.00 75.12 271 SER A N 1
ATOM 2066 C CA . SER A 1 271 ? 6.660 11.976 -22.089 1.00 75.12 271 SER A CA 1
ATOM 2067 C C . SER A 1 271 ? 7.922 12.526 -21.420 1.00 75.12 271 SER A C 1
ATOM 2069 O O . SER A 1 271 ? 8.550 13.428 -21.963 1.00 75.12 271 SER A O 1
ATOM 2071 N N . LEU A 1 272 ? 8.309 11.985 -20.259 1.00 71.94 272 LEU A N 1
ATOM 2072 C CA . LEU A 1 272 ? 9.534 12.388 -19.563 1.00 71.94 272 LEU A CA 1
ATOM 2073 C C . LEU A 1 272 ? 10.788 11.948 -20.322 1.00 71.94 272 LEU A C 1
ATOM 2075 O O . LEU A 1 272 ? 11.709 12.744 -20.452 1.00 71.94 272 LEU A O 1
ATOM 2079 N N . VAL A 1 273 ? 10.809 10.719 -20.851 1.00 72.56 273 VAL A N 1
ATOM 2080 C CA . VAL A 1 273 ? 11.915 10.224 -21.691 1.00 72.56 273 VAL A CA 1
ATOM 2081 C C . VAL A 1 273 ? 12.063 11.059 -22.959 1.00 72.56 273 VAL A C 1
ATOM 2083 O O . VAL A 1 273 ? 13.178 11.308 -23.381 1.00 72.56 273 VAL A O 1
ATOM 2086 N N . ALA A 1 274 ? 10.962 11.497 -23.573 1.00 74.62 274 ALA A N 1
ATOM 2087 C CA . ALA A 1 274 ? 11.023 12.348 -24.761 1.00 74.62 274 ALA A CA 1
ATOM 2088 C C . ALA A 1 274 ? 11.481 13.788 -24.464 1.00 74.62 274 ALA A C 1
ATOM 2090 O O . ALA A 1 274 ? 11.845 14.511 -25.390 1.00 74.62 274 ALA A O 1
ATOM 2091 N N . TRP A 1 275 ? 11.391 14.225 -23.205 1.00 73.81 275 TRP A N 1
ATOM 2092 C CA . TRP A 1 275 ? 11.783 15.567 -22.775 1.00 73.81 275 TRP A CA 1
ATOM 2093 C C . TRP A 1 275 ? 13.257 15.661 -22.358 1.00 73.81 275 TRP A C 1
ATOM 2095 O O . TRP A 1 275 ? 13.864 16.709 -22.581 1.00 73.81 275 TRP A O 1
ATOM 2105 N N . LEU A 1 276 ? 13.791 14.605 -21.733 1.00 73.06 276 LEU A N 1
ATOM 2106 C CA . LEU A 1 276 ? 15.203 14.477 -21.347 1.00 73.06 276 LEU A CA 1
ATOM 2107 C C . LEU A 1 276 ? 16.098 14.220 -22.567 1.00 73.06 276 LEU A C 1
ATOM 2109 O O . LEU A 1 276 ? 17.199 14.814 -22.590 1.00 73.06 276 LEU A O 1
#

Foldseek 3Di:
DDDPDDPPDPPPPPQQQADLVPRDGPPPPPAQADPPPRDRDDPPPCSSPPPQDAQQLVVDDDPSNVVSLVVNLCCLQVPLLVNLSRLLVDFALVSLVVSLVVLLVLLLVLCVVVVPDDPLCNPLVNVLLVLLLVQLLVLLLVLQPCCVPPVPVSSSSSSSLSSSLSSLSNVCSVLPALADQVVLVVLVVVCVVVVHDSPDPDPPCLCVPPDPSNVSNVSSLVSSLSNQLSNQCSSCVVVVNPDVVSSVSSSVSSVVSVVRSNNSSNVSSVVSVVVD

Mean predicted aligned error: 8.62 Å

Sequence (276 aa):
MSATGGMGGDVTAAAALRCYRCKYDLTGLPEPRCPECGLVFEWSDPRLARPMPTIAFEKARGWRKIPALGRTWITVICFPWIFARQAVKRVSLGHALIFLGICLVLLLAQGPLFHVWPSDLVVIWPLTVLAQIVAQTPVLFVLDWRHTREPSASLRFWLAVSCYGSAILVTEGLYGPPIILVGELLRAVTASATGKPVGSPFRLSTLLDTDRTALVHWAQTVLWLAVLGACLAARHRSAGFSSPAARAMALAGVLLVFLLASVITEWVGGSLVAWL

pLDDT: mean 82.66, std 13.02, range [44.66, 97.19]

Radius of gyration: 23.34 Å; Cα contacts (8 Å, |Δi|>4): 288; chains: 1; bounding box: 48×53×81 Å

Nearest PDB structures (foldseek):
  6vl0-assembly1_A  TM=1.997E-01  e=4.479E+00  Pseudo-nitzschia multiseries

Secondary structure (DSSP, 8-state):
-----------------B-TTT--B-TT-SSSB-TTT--B--TT-TTTT------HHHH--GGGHHHHHHHHHHHHHH-HHHHHHHHTT---HHHHHHHHHHHHHHHHHHHHHH--S-HHHHHHHHHHHHHHHHHHHHHHHHH-GGGGT-HHHHHHHHHHHHHHHGGGHHHHHHH------HHHHHHHHHHHHHT-----SS-THHHHS-SHHHHHHHHHHHHHHHHHHHHHHHHHHHTT---HHHHHHHHHHHHHHHHHHHHHHHHHHHHHHHH-